Protein AF-A0A9D8D2F9-F1 (afdb_monomer)

Secondary structure (DSSP, 8-state):
--------------------PPPPPPPPPPPPPPEEEEEE--TT--PPPHHHHHHHHHHHHHHHHSTT-EEEEEE---SSS-HHHHHHHHHHHHHHHHHHHHHTT--GGGEEEEE-TTSS-SS---TT---GGGSEEEEEEEPPPPPPHHHHHHHHHHHHHHHHHTT--SSSHHHHHHHHHHTT-HHHHHHHHHHHHHHTTPPPPP--

Structure (mmCIF, N/CA/C/O backbone):
data_AF-A0A9D8D2F9-F1
#
_entry.id   AF-A0A9D8D2F9-F1
#
loop_
_atom_site.group_PDB
_atom_site.id
_atom_site.type_symbol
_atom_site.label_atom_id
_atom_site.label_alt_id
_atom_site.label_comp_id
_atom_site.label_asym_id
_atom_site.label_entity_id
_atom_site.label_seq_id
_atom_site.pdbx_PDB_ins_code
_atom_site.Cartn_x
_atom_site.Cartn_y
_atom_site.Cartn_z
_atom_site.occupancy
_atom_site.B_iso_or_equiv
_atom_site.auth_seq_id
_atom_site.auth_comp_id
_atom_site.auth_asym_id
_atom_site.auth_atom_id
_atom_site.pdbx_PDB_model_num
ATOM 1 N N . MET A 1 1 ? 90.522 -33.926 -22.976 1.00 41.31 1 MET A N 1
ATOM 2 C CA . MET A 1 1 ? 89.937 -33.164 -24.106 1.00 41.31 1 MET A CA 1
ATOM 3 C C . MET A 1 1 ? 88.421 -33.136 -23.876 1.00 41.31 1 MET A C 1
ATOM 5 O O . MET A 1 1 ? 87.846 -34.206 -23.820 1.00 41.31 1 MET A O 1
ATOM 9 N N . LEU A 1 2 ? 87.825 -32.063 -23.325 1.00 42.81 2 LEU A N 1
ATOM 10 C CA . LEU A 1 2 ? 87.177 -30.935 -24.046 1.00 42.81 2 LEU A CA 1
ATOM 11 C C . LEU A 1 2 ? 86.131 -31.460 -25.070 1.00 42.81 2 LEU A C 1
ATOM 13 O O . LEU A 1 2 ? 86.542 -32.160 -25.980 1.00 42.81 2 LEU A O 1
ATOM 17 N N . LYS A 1 3 ? 84.808 -31.212 -25.032 1.00 39.94 3 LYS A N 1
ATOM 18 C CA . LYS A 1 3 ? 84.009 -30.006 -24.721 1.00 39.94 3 LYS A CA 1
ATOM 19 C C . LYS A 1 3 ? 82.548 -30.363 -24.344 1.00 39.94 3 LYS A C 1
ATOM 21 O O . LYS A 1 3 ? 82.017 -31.371 -24.790 1.00 39.94 3 LYS A O 1
ATOM 26 N N . LYS A 1 4 ? 81.919 -29.461 -23.577 1.00 48.25 4 LYS A N 1
ATOM 27 C CA . LYS A 1 4 ? 80.472 -29.315 -23.291 1.00 48.25 4 LYS A CA 1
ATOM 28 C C . LYS A 1 4 ? 79.647 -28.974 -24.549 1.00 48.25 4 LYS A C 1
ATOM 30 O O . LYS A 1 4 ? 80.205 -28.329 -25.430 1.00 48.25 4 LYS A O 1
ATOM 35 N N . LEU A 1 5 ? 78.334 -29.256 -24.527 1.00 47.72 5 LEU A N 1
ATOM 36 C CA . LEU A 1 5 ? 77.208 -28.487 -25.129 1.00 47.72 5 LEU A CA 1
ATOM 37 C C . LEU A 1 5 ? 75.888 -29.205 -24.747 1.00 47.72 5 LEU A C 1
ATOM 39 O O . LEU A 1 5 ? 75.664 -30.325 -25.181 1.00 47.72 5 LEU A O 1
ATOM 43 N N . LEU A 1 6 ? 75.166 -28.797 -23.695 1.00 45.47 6 LEU A N 1
ATOM 44 C CA . LEU A 1 6 ? 74.024 -27.856 -23.687 1.00 45.47 6 LEU A CA 1
ATOM 45 C C . LEU A 1 6 ? 73.035 -28.010 -24.864 1.00 45.47 6 LEU A C 1
ATOM 47 O O . LEU A 1 6 ? 73.373 -27.688 -25.997 1.00 45.47 6 LEU A O 1
ATOM 51 N N . GLY A 1 7 ? 71.794 -28.407 -24.554 1.00 36.78 7 GLY A N 1
ATOM 52 C CA . GLY A 1 7 ? 70.644 -28.438 -25.465 1.00 36.78 7 GLY A CA 1
ATOM 53 C C . GLY A 1 7 ? 69.335 -28.346 -24.672 1.00 36.78 7 GLY A C 1
ATOM 54 O O . GLY A 1 7 ? 69.080 -29.188 -23.821 1.00 36.78 7 GLY A O 1
ATOM 55 N N . LEU A 1 8 ? 68.586 -27.266 -24.899 1.00 46.41 8 LEU A N 1
ATOM 56 C CA . LEU A 1 8 ? 67.490 -26.713 -24.095 1.00 46.41 8 LEU A CA 1
ATOM 57 C C . LEU A 1 8 ? 66.234 -27.590 -23.911 1.00 46.41 8 LEU A C 1
ATOM 59 O O . LEU A 1 8 ? 65.829 -28.349 -24.785 1.00 46.41 8 LEU A O 1
ATOM 63 N N . ALA A 1 9 ? 65.562 -27.325 -22.787 1.00 47.91 9 ALA A N 1
ATOM 64 C CA . ALA A 1 9 ? 64.188 -27.685 -22.457 1.00 47.91 9 ALA A CA 1
ATOM 65 C C . ALA A 1 9 ? 63.131 -26.889 -23.252 1.00 47.91 9 ALA A C 1
ATOM 67 O O . ALA A 1 9 ? 63.351 -25.727 -23.587 1.00 47.91 9 ALA A O 1
ATOM 68 N N . ALA A 1 10 ? 61.938 -27.471 -23.419 1.00 41.56 10 ALA A N 1
ATOM 69 C CA . ALA A 1 10 ? 60.688 -26.728 -23.602 1.00 41.56 10 ALA A CA 1
ATOM 70 C C . ALA A 1 10 ? 59.496 -27.555 -23.081 1.00 41.56 10 ALA A C 1
ATOM 72 O O . ALA A 1 10 ? 58.835 -28.271 -23.828 1.00 41.56 10 ALA A O 1
ATOM 73 N N . ALA A 1 11 ? 59.234 -27.469 -21.776 1.00 46.62 11 ALA A N 1
ATOM 74 C CA . ALA A 1 11 ? 57.957 -27.875 -21.198 1.00 46.62 11 ALA A CA 1
ATOM 75 C C . ALA A 1 11 ? 56.986 -26.693 -21.335 1.00 46.62 11 ALA A C 1
ATOM 77 O O . ALA A 1 11 ? 57.153 -25.668 -20.673 1.00 46.62 11 ALA A O 1
ATOM 78 N N . ALA A 1 12 ? 56.004 -26.811 -22.227 1.00 50.00 12 ALA A N 1
ATOM 79 C CA . ALA A 1 12 ? 54.940 -25.826 -22.376 1.00 50.00 12 ALA A CA 1
ATOM 80 C C . ALA A 1 12 ? 53.988 -25.923 -21.172 1.00 50.00 12 ALA A C 1
ATOM 82 O O . ALA A 1 12 ? 53.075 -26.745 -21.143 1.00 50.00 12 ALA A O 1
ATOM 83 N N . TYR A 1 13 ? 54.231 -25.099 -20.153 1.00 43.91 13 TYR A N 1
ATOM 84 C CA . TYR A 1 13 ? 53.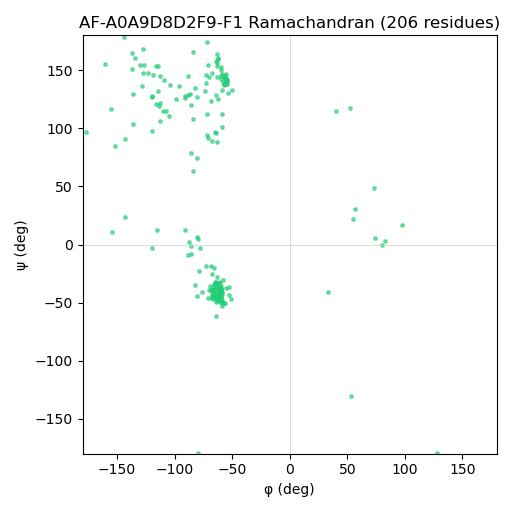294 -24.888 -19.055 1.00 43.91 13 TYR A CA 1
ATOM 85 C C . TYR A 1 13 ? 52.101 -24.070 -19.564 1.00 43.91 13 TYR A C 1
ATOM 87 O O . TYR A 1 13 ? 52.229 -22.890 -19.887 1.00 43.91 13 TYR A O 1
ATOM 95 N N . LEU A 1 14 ? 50.931 -24.707 -19.617 1.00 49.19 14 LEU A N 1
ATOM 96 C CA . LEU A 1 14 ? 49.639 -24.038 -19.730 1.00 49.19 14 LEU A CA 1
ATOM 97 C C . LEU A 1 14 ? 49.409 -23.223 -18.451 1.00 49.19 14 LEU A C 1
ATOM 99 O O . LEU A 1 14 ? 48.983 -23.757 -17.428 1.00 49.19 14 LEU A O 1
ATOM 103 N N . LEU A 1 15 ? 49.712 -21.927 -18.498 1.00 50.00 15 LEU A N 1
ATOM 104 C CA . LEU A 1 15 ? 49.276 -20.983 -17.475 1.00 50.00 15 LEU A CA 1
ATOM 105 C C . LEU A 1 15 ? 47.767 -20.787 -17.631 1.00 50.00 15 LEU A C 1
ATOM 107 O O . LEU A 1 15 ? 47.301 -19.942 -18.393 1.00 50.00 15 LEU A O 1
ATOM 111 N N . GLY A 1 16 ? 47.007 -21.603 -16.902 1.00 48.56 16 GLY A N 1
ATOM 112 C CA . GLY A 1 16 ? 45.630 -21.296 -16.557 1.00 48.56 16 GLY A CA 1
ATOM 113 C C . GLY A 1 16 ? 45.618 -19.983 -15.786 1.00 48.56 16 GLY A C 1
ATOM 114 O O . GLY A 1 16 ? 45.948 -19.943 -14.602 1.00 48.56 16 GLY A O 1
ATOM 115 N N . ALA A 1 17 ? 45.272 -18.897 -16.471 1.00 51.19 17 ALA A N 1
ATOM 116 C CA . ALA A 1 17 ? 44.900 -17.656 -15.824 1.00 51.19 17 ALA A CA 1
ATOM 117 C C . ALA A 1 17 ? 43.568 -17.903 -15.105 1.00 51.19 17 ALA A C 1
ATOM 119 O O . ALA A 1 17 ? 42.493 -17.733 -15.676 1.00 51.19 17 ALA A O 1
ATOM 120 N N . CYS A 1 18 ? 43.643 -18.351 -13.852 1.00 41.44 18 CYS A N 1
ATOM 121 C CA . CYS A 1 18 ? 42.545 -18.220 -12.910 1.00 41.44 18 CYS A CA 1
ATOM 122 C C . CYS A 1 18 ? 42.318 -16.720 -12.711 1.00 41.44 18 CYS A C 1
ATOM 124 O O . CYS A 1 18 ? 42.926 -16.099 -11.841 1.00 41.44 18 CYS A O 1
ATOM 126 N N . ALA A 1 19 ? 41.482 -16.118 -13.553 1.00 58.00 19 ALA A N 1
ATOM 127 C CA . ALA A 1 19 ? 40.852 -14.857 -13.219 1.00 58.00 19 ALA A CA 1
ATOM 128 C C . ALA A 1 19 ? 39.956 -15.151 -12.010 1.00 58.00 19 ALA A C 1
ATOM 130 O O . ALA A 1 19 ? 38.868 -15.702 -12.155 1.00 58.00 19 ALA A O 1
ATOM 131 N N . SER A 1 20 ? 40.464 -14.887 -10.804 1.00 63.09 20 SER A N 1
ATOM 132 C CA . SER A 1 20 ? 39.650 -14.884 -9.596 1.00 63.09 20 SER A CA 1
ATOM 133 C C . SER A 1 20 ? 38.554 -13.851 -9.811 1.00 63.09 20 SER A C 1
ATOM 135 O O . SER A 1 20 ? 38.854 -12.662 -9.944 1.00 63.09 20 SER A O 1
ATOM 137 N N . GLU A 1 21 ? 37.312 -14.312 -9.921 1.00 57.94 21 GLU A N 1
ATOM 138 C CA . GLU A 1 21 ? 36.162 -13.433 -10.069 1.00 57.94 21 GLU A CA 1
ATOM 139 C C . GLU A 1 21 ? 36.182 -12.410 -8.918 1.00 57.94 21 GLU A C 1
ATOM 141 O O . GLU A 1 21 ? 36.424 -12.796 -7.766 1.00 57.94 21 GLU A O 1
ATOM 146 N N . PRO A 1 22 ? 36.038 -11.103 -9.204 1.00 68.31 22 PRO A N 1
ATOM 147 C CA . PRO A 1 22 ? 36.011 -10.096 -8.156 1.00 68.31 22 PRO A CA 1
ATOM 148 C C . PRO A 1 22 ? 34.909 -10.447 -7.146 1.00 68.31 22 PRO A C 1
ATOM 150 O O . PRO A 1 22 ? 33.850 -10.935 -7.547 1.00 68.31 22 PRO A O 1
ATOM 153 N N . PRO A 1 23 ? 35.144 -10.227 -5.839 1.00 70.81 23 PRO A N 1
ATOM 154 C CA . PRO A 1 23 ? 34.167 -10.567 -4.817 1.00 70.81 23 PRO A CA 1
ATOM 155 C C . PRO A 1 23 ? 32.827 -9.891 -5.136 1.00 70.81 23 PRO A C 1
ATOM 157 O O . PRO A 1 23 ? 32.826 -8.746 -5.608 1.00 70.81 23 PRO A O 1
ATOM 160 N N . PRO A 1 24 ? 31.693 -10.575 -4.894 1.00 73.00 24 PRO A N 1
ATOM 161 C CA . PRO A 1 24 ? 30.386 -10.000 -5.163 1.00 73.00 24 PRO A CA 1
ATOM 162 C C . PRO A 1 24 ? 30.265 -8.656 -4.432 1.00 73.00 24 PRO A C 1
ATOM 164 O O . PRO A 1 24 ? 30.753 -8.529 -3.301 1.00 73.00 24 PRO A O 1
ATOM 167 N N . PRO A 1 25 ? 29.649 -7.637 -5.057 1.00 71.88 25 PRO A N 1
ATOM 168 C CA . PRO A 1 25 ? 29.461 -6.350 -4.408 1.00 71.88 25 PRO A CA 1
ATOM 169 C C . PRO A 1 25 ? 28.714 -6.545 -3.079 1.00 71.88 25 PRO A C 1
ATOM 171 O O . PRO A 1 25 ? 27.871 -7.444 -2.976 1.00 71.88 25 PRO A O 1
ATOM 174 N N . PRO A 1 26 ? 29.006 -5.724 -2.053 1.00 72.94 26 PRO A N 1
ATOM 175 C CA . PRO A 1 26 ? 28.301 -5.810 -0.783 1.00 72.94 26 PRO A CA 1
ATOM 176 C C . PRO A 1 26 ? 26.786 -5.687 -1.017 1.00 72.94 26 PRO A C 1
ATOM 178 O O . PRO A 1 26 ? 26.369 -4.929 -1.902 1.00 72.94 26 PRO A O 1
ATOM 181 N N . PRO A 1 27 ? 25.955 -6.423 -0.253 1.00 72.94 27 PRO A N 1
ATOM 182 C CA . PRO A 1 27 ? 24.510 -6.337 -0.394 1.00 72.94 27 PRO A CA 1
ATOM 183 C C . PRO A 1 27 ? 24.063 -4.875 -0.231 1.00 72.94 27 PRO A C 1
ATOM 185 O O . PRO A 1 27 ? 24.644 -4.148 0.583 1.00 72.94 27 PRO A O 1
ATOM 188 N N . PRO A 1 28 ? 23.056 -4.418 -0.998 1.00 65.44 28 PRO A N 1
ATOM 189 C CA . PRO A 1 28 ? 22.553 -3.060 -0.862 1.00 65.44 28 PRO A CA 1
ATOM 190 C C . PRO A 1 28 ? 22.115 -2.809 0.590 1.00 65.44 28 PRO A C 1
ATOM 192 O O . PRO A 1 28 ? 21.615 -3.731 1.244 1.00 65.44 28 PRO A O 1
ATOM 195 N N . PRO A 1 29 ? 22.301 -1.583 1.114 1.00 68.00 29 PRO A N 1
ATOM 196 C CA . PRO A 1 29 ? 21.903 -1.262 2.476 1.00 68.00 29 PRO A CA 1
ATOM 197 C C . PRO A 1 29 ? 20.410 -1.564 2.679 1.00 68.00 29 PRO A C 1
ATOM 199 O O . PRO A 1 29 ? 19.614 -1.364 1.752 1.00 68.00 29 PRO A O 1
ATOM 202 N N . PRO A 1 30 ? 20.012 -2.044 3.873 1.00 69.19 30 PRO A N 1
ATOM 203 C CA . PRO A 1 30 ? 18.615 -2.325 4.160 1.00 69.19 30 PRO A CA 1
ATOM 204 C C . PRO A 1 30 ? 17.772 -1.057 3.954 1.00 69.19 30 PRO A C 1
ATOM 206 O O . PRO A 1 30 ? 18.244 0.050 4.239 1.00 69.19 30 PRO A O 1
ATOM 209 N N . PRO A 1 31 ? 16.531 -1.187 3.455 1.00 67.62 31 PRO A N 1
ATOM 210 C CA . PRO A 1 31 ? 15.663 -0.036 3.261 1.00 67.62 31 PRO A CA 1
ATOM 211 C C . PRO A 1 31 ? 15.433 0.695 4.596 1.00 67.62 31 PRO A C 1
ATOM 213 O O . PRO A 1 31 ? 15.371 0.051 5.647 1.00 67.62 31 PRO A O 1
ATOM 216 N N . PRO A 1 32 ? 15.288 2.034 4.575 1.00 71.94 32 PRO A N 1
ATOM 217 C CA . PRO A 1 32 ? 15.021 2.803 5.784 1.00 71.94 32 PRO A CA 1
ATOM 218 C C . PRO A 1 32 ? 13.706 2.349 6.439 1.00 71.94 32 PRO A C 1
ATOM 220 O O . PRO A 1 32 ? 12.795 1.891 5.736 1.00 71.94 32 PRO A O 1
ATOM 223 N N . PRO A 1 33 ? 13.568 2.499 7.770 1.00 78.88 33 PRO A N 1
ATOM 224 C CA . PRO A 1 33 ? 12.356 2.099 8.471 1.00 78.88 33 PRO A CA 1
ATOM 225 C C . PRO A 1 33 ? 11.123 2.852 7.936 1.00 78.88 33 PRO A C 1
ATOM 227 O O . PRO A 1 33 ? 11.243 4.000 7.480 1.00 78.88 33 PRO A O 1
ATOM 230 N N . PRO A 1 34 ? 9.925 2.237 7.994 1.00 83.06 34 PRO A N 1
ATOM 231 C CA . PRO A 1 34 ? 8.694 2.908 7.606 1.00 83.06 34 PRO A CA 1
ATOM 232 C C . PRO A 1 34 ? 8.452 4.159 8.451 1.00 83.06 34 PRO A C 1
ATOM 234 O O . PRO A 1 34 ? 8.696 4.177 9.656 1.00 83.06 34 PRO A O 1
ATOM 237 N N . GLN A 1 35 ? 7.927 5.202 7.818 1.00 91.75 35 GLN A N 1
ATOM 238 C CA . GLN A 1 35 ? 7.399 6.359 8.530 1.00 91.75 35 GLN A CA 1
ATOM 239 C C . GLN A 1 35 ? 5.916 6.130 8.807 1.00 91.75 35 GLN A C 1
ATOM 241 O O . GLN A 1 35 ? 5.162 5.870 7.868 1.00 91.75 35 GLN A O 1
ATOM 246 N N . SER A 1 36 ? 5.509 6.243 10.071 1.00 95.06 36 SER A N 1
ATOM 247 C CA . SER A 1 36 ? 4.158 5.882 10.505 1.00 95.06 36 SER A CA 1
ATOM 248 C C . SER A 1 36 ? 3.328 7.084 10.949 1.00 95.06 36 SER A C 1
ATOM 250 O O . SER A 1 36 ? 3.836 8.019 11.567 1.00 95.06 36 SER A O 1
ATOM 252 N N . PHE A 1 37 ? 2.028 7.028 10.670 1.00 97.69 37 PHE A N 1
ATOM 253 C CA . PHE A 1 37 ? 1.018 7.978 11.132 1.00 97.69 37 PHE A CA 1
ATOM 254 C C . PHE A 1 37 ? -0.161 7.217 11.736 1.00 97.69 37 PHE A C 1
ATOM 256 O O . PHE A 1 37 ? -0.413 6.073 11.364 1.00 97.69 37 PHE A O 1
ATOM 263 N N . MET A 1 38 ? -0.905 7.852 12.638 1.00 98.00 38 MET A N 1
ATOM 264 C CA . MET A 1 38 ? -2.115 7.273 13.219 1.00 98.00 38 MET A CA 1
ATOM 265 C C . MET A 1 38 ? -3.282 8.240 13.088 1.00 98.00 38 MET A C 1
ATOM 267 O O . MET A 1 38 ? -3.136 9.433 13.356 1.00 98.00 38 MET A O 1
ATOM 271 N N . VAL A 1 39 ? -4.436 7.707 12.703 1.00 98.19 39 VAL A N 1
ATOM 272 C CA . VAL A 1 39 ? -5.725 8.403 12.768 1.00 98.19 39 VAL A CA 1
ATOM 273 C C . VAL A 1 39 ? -6.664 7.630 13.683 1.00 98.19 39 VAL A C 1
ATOM 275 O O . VAL A 1 39 ? -6.605 6.401 13.727 1.00 98.19 39 VAL A O 1
ATOM 278 N N . PHE A 1 40 ? -7.516 8.346 14.409 1.00 98.12 40 PHE A N 1
ATOM 279 C CA . PHE A 1 40 ? -8.407 7.778 15.420 1.00 98.12 40 PHE A CA 1
ATOM 280 C C . PHE A 1 40 ? -9.867 7.977 15.030 1.00 98.12 40 PHE A C 1
ATOM 282 O O . PHE A 1 40 ? -10.208 8.914 14.308 1.00 98.12 40 PHE A O 1
ATOM 289 N N . PHE A 1 41 ? -10.721 7.087 15.523 1.00 98.50 41 PHE A N 1
ATOM 290 C CA . PHE A 1 41 ? -12.134 7.045 15.185 1.00 98.50 41 PHE A CA 1
ATOM 291 C C . PHE A 1 41 ? -13.010 7.037 16.432 1.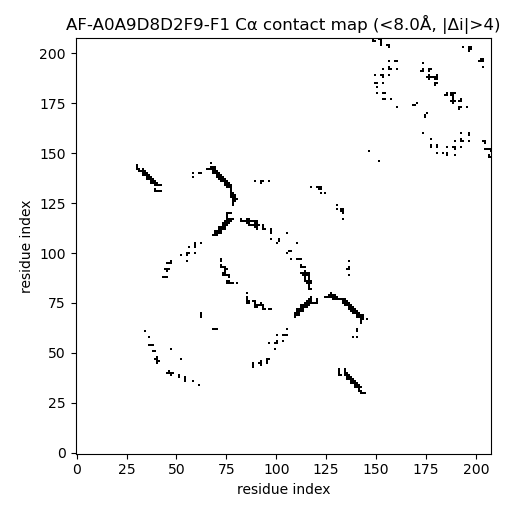00 98.50 41 PHE A C 1
ATOM 293 O O . PHE A 1 41 ? -12.697 6.421 17.460 1.00 98.50 41 PHE A O 1
ATOM 300 N N . ASP A 1 42 ? -14.178 7.647 16.287 1.00 97.88 42 ASP A N 1
ATOM 301 C CA . ASP A 1 42 ? -15.243 7.522 17.267 1.00 97.88 42 ASP A CA 1
ATOM 302 C C . ASP A 1 42 ? -15.738 6.077 17.371 1.00 97.88 42 ASP A C 1
ATOM 304 O O . ASP A 1 42 ? -15.464 5.207 16.527 1.00 97.88 42 ASP A O 1
ATOM 308 N N . TRP A 1 43 ? -16.460 5.816 18.458 1.00 96.19 43 TRP A N 1
ATOM 309 C CA . TRP A 1 43 ? -17.099 4.527 18.661 1.00 96.19 43 TRP A CA 1
ATOM 310 C C . TRP A 1 43 ? -18.036 4.216 17.491 1.00 96.19 43 TRP A C 1
ATOM 312 O O . TRP A 1 43 ? -18.716 5.098 16.972 1.00 96.19 43 TRP A O 1
ATOM 322 N N . ASP A 1 44 ? -17.991 2.963 17.045 1.00 96.12 44 ASP A N 1
ATOM 323 C CA . ASP A 1 44 ? -18.807 2.440 15.949 1.00 96.12 44 ASP A CA 1
ATOM 324 C C . ASP A 1 44 ? -18.729 3.198 14.604 1.00 96.12 44 ASP A C 1
ATOM 326 O O . ASP A 1 44 ? -19.607 3.115 13.749 1.00 96.12 44 ASP A O 1
ATOM 330 N N . SER A 1 45 ? -17.648 3.952 14.386 1.00 97.75 45 SER A N 1
ATOM 331 C CA . SER A 1 45 ? -17.527 4.851 13.237 1.00 97.75 45 SER A CA 1
ATOM 332 C C . SER A 1 45 ? -16.302 4.560 12.372 1.00 97.75 45 SER A C 1
ATOM 334 O O . SER A 1 45 ? -15.242 4.160 12.862 1.00 97.75 45 SER A O 1
ATOM 336 N N . ALA A 1 46 ? -16.451 4.811 11.069 1.00 98.12 46 ALA A N 1
ATOM 337 C CA . ALA A 1 46 ? -15.363 4.922 10.092 1.00 98.12 46 ALA A CA 1
ATOM 338 C C . ALA A 1 46 ? -15.259 6.340 9.494 1.00 98.12 46 ALA A C 1
ATOM 340 O O . ALA A 1 46 ? -14.571 6.551 8.495 1.00 98.12 46 ALA A O 1
ATOM 341 N N . LYS A 1 47 ? -15.949 7.320 10.090 1.00 98.44 47 LYS A N 1
ATOM 342 C CA . LYS A 1 47 ? -15.891 8.722 9.673 1.00 98.44 47 LYS A CA 1
ATOM 343 C C . LYS A 1 47 ? -14.557 9.334 10.098 1.00 98.44 47 LYS A C 1
ATOM 345 O O . LYS A 1 47 ? -14.155 9.207 11.250 1.00 98.44 47 LYS A O 1
ATOM 350 N N . LEU A 1 48 ? -13.903 10.023 9.169 1.00 98.38 48 LEU A N 1
ATOM 351 C CA . LEU A 1 48 ? -12.697 10.797 9.447 1.00 98.38 48 LEU A CA 1
ATOM 352 C C . LEU A 1 48 ? -13.079 12.169 10.013 1.00 98.38 48 LEU A C 1
ATOM 354 O O . LEU A 1 48 ? -13.972 12.833 9.486 1.00 98.38 48 LEU A O 1
ATOM 358 N N . SER A 1 49 ? -12.396 12.578 11.079 1.00 98.00 49 SER A N 1
ATOM 359 C CA . SER A 1 49 ? -12.474 13.932 11.635 1.00 98.00 49 SER A CA 1
ATOM 360 C C . SER A 1 49 ? -11.540 14.897 10.900 1.00 98.00 49 SER A C 1
ATOM 362 O O . SER A 1 49 ? -10.604 14.462 10.228 1.00 98.00 49 SER A O 1
ATOM 364 N N . ASP A 1 50 ? -11.715 16.203 11.098 1.00 97.69 50 ASP A N 1
ATOM 365 C CA . ASP A 1 50 ? -10.808 17.220 10.539 1.00 97.69 50 ASP A CA 1
ATOM 366 C C . ASP A 1 50 ? -9.368 17.036 11.044 1.00 97.69 50 ASP A C 1
ATOM 368 O O . ASP A 1 50 ? -8.406 17.126 10.283 1.00 97.69 50 ASP A O 1
ATOM 372 N N . ALA A 1 51 ? -9.208 16.659 12.317 1.00 96.62 51 ALA A N 1
ATOM 373 C CA . ALA A 1 51 ? -7.907 16.298 12.876 1.00 96.62 51 ALA A CA 1
ATOM 374 C C . ALA A 1 51 ? -7.281 15.095 12.147 1.00 96.62 51 ALA A C 1
ATOM 376 O O . ALA A 1 51 ? -6.079 15.089 11.880 1.00 96.62 51 ALA A O 1
ATOM 377 N N . SER A 1 52 ? -8.094 14.098 11.779 1.00 97.69 52 SER A N 1
ATOM 378 C CA . SER A 1 52 ? -7.630 12.966 10.972 1.00 97.69 52 SER A CA 1
ATOM 379 C C . SER A 1 52 ? -7.216 13.424 9.577 1.00 97.69 52 SER A C 1
ATOM 381 O O . SER A 1 52 ? -6.162 13.012 9.101 1.00 97.69 52 SER A O 1
ATOM 383 N N . MET A 1 53 ? -7.981 14.318 8.945 1.00 98.25 53 MET A N 1
ATOM 384 C CA . MET A 1 53 ? -7.642 14.872 7.630 1.00 98.25 53 MET A CA 1
ATOM 385 C C . MET A 1 53 ? -6.292 15.601 7.639 1.00 98.25 53 MET A C 1
ATOM 387 O O . MET A 1 53 ? -5.463 15.327 6.772 1.00 98.25 53 MET A O 1
ATOM 391 N N . ASN A 1 54 ? -6.000 16.400 8.670 1.00 98.00 54 ASN A N 1
ATOM 392 C CA . ASN A 1 54 ? -4.689 17.045 8.832 1.00 98.00 54 ASN A CA 1
ATOM 393 C C . ASN A 1 54 ? -3.543 16.021 8.928 1.00 98.00 54 ASN A C 1
ATOM 395 O O . ASN A 1 54 ? -2.458 16.220 8.380 1.00 98.00 54 ASN A O 1
ATOM 399 N N . VAL A 1 55 ? -3.757 14.887 9.605 1.00 98.31 55 VAL A N 1
ATOM 400 C CA . VAL A 1 55 ? -2.757 13.808 9.652 1.00 98.31 55 VAL A CA 1
ATOM 401 C C . VAL A 1 55 ? -2.561 13.171 8.275 1.00 98.31 55 VAL A C 1
ATOM 403 O O . VAL A 1 55 ? -1.419 12.892 7.901 1.00 98.31 55 VAL A O 1
ATOM 406 N N . LEU A 1 56 ? -3.639 12.967 7.514 1.00 98.44 56 LEU A N 1
ATOM 407 C CA . LEU A 1 56 ? -3.582 12.394 6.167 1.00 98.44 56 LEU A CA 1
ATOM 408 C C . LEU A 1 56 ? -2.855 13.301 5.171 1.00 98.44 56 LEU A C 1
ATOM 410 O O . LEU A 1 56 ? -2.138 12.794 4.310 1.00 98.44 56 LEU A O 1
ATOM 414 N N . GLU A 1 57 ? -2.967 14.620 5.309 1.00 98.25 57 GLU A N 1
ATOM 415 C CA . GLU A 1 57 ? -2.191 15.573 4.510 1.00 98.25 57 GLU A CA 1
ATOM 416 C C . GLU A 1 57 ? -0.686 15.405 4.7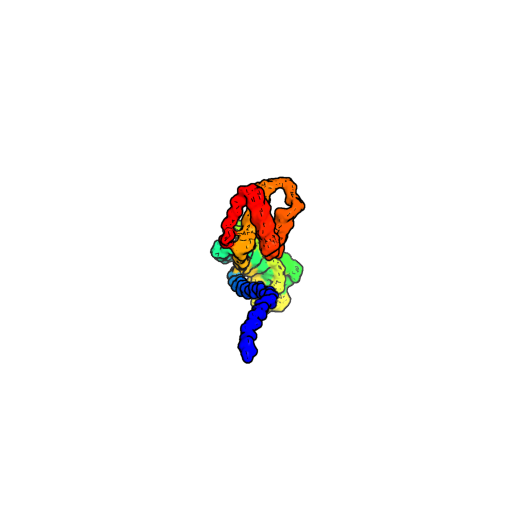32 1.00 98.25 57 GLU A C 1
ATOM 418 O O . GLU A 1 57 ? 0.064 15.248 3.764 1.00 98.25 57 GLU A O 1
ATOM 423 N N . ARG A 1 58 ? -0.251 15.308 5.996 1.00 97.69 58 ARG A N 1
ATOM 424 C CA . ARG A 1 58 ? 1.159 15.035 6.329 1.00 97.69 58 ARG A CA 1
ATOM 425 C C . ARG A 1 58 ? 1.617 13.669 5.824 1.00 97.69 58 ARG A C 1
ATOM 427 O O . ARG A 1 58 ? 2.752 13.534 5.373 1.00 97.69 58 ARG A O 1
ATOM 434 N N . ALA A 1 59 ? 0.750 12.655 5.887 1.00 97.44 59 ALA A N 1
ATOM 435 C CA . ALA A 1 59 ? 1.046 11.336 5.334 1.00 97.44 59 ALA A CA 1
ATOM 436 C C . ALA A 1 59 ? 1.230 11.406 3.808 1.00 97.44 59 ALA A C 1
ATOM 438 O O . ALA A 1 59 ? 2.189 10.855 3.269 1.00 97.44 59 ALA A O 1
ATOM 439 N N . ARG A 1 60 ? 0.376 12.156 3.105 1.00 96.81 60 ARG A N 1
ATOM 440 C CA . ARG A 1 60 ? 0.516 12.434 1.669 1.00 96.81 60 ARG A CA 1
ATOM 441 C C . ARG A 1 60 ? 1.810 13.186 1.353 1.00 96.81 60 ARG A C 1
ATOM 443 O O . ARG A 1 60 ? 2.461 12.857 0.363 1.00 96.81 60 ARG A O 1
ATOM 450 N N . ASP A 1 61 ? 2.219 14.144 2.180 1.00 95.69 61 ASP A N 1
ATOM 451 C CA . ASP A 1 61 ? 3.480 14.872 1.980 1.00 95.69 61 ASP A CA 1
ATOM 452 C C . ASP A 1 61 ? 4.696 13.962 2.182 1.00 95.69 61 ASP A C 1
ATOM 454 O O . ASP A 1 61 ? 5.607 13.943 1.353 1.00 95.69 61 ASP A O 1
ATOM 458 N N . ALA A 1 62 ? 4.672 13.114 3.212 1.00 93.56 62 ALA A N 1
ATOM 459 C CA . ALA A 1 62 ? 5.709 12.111 3.442 1.00 93.56 62 ALA A CA 1
ATOM 460 C C . ALA A 1 62 ? 5.787 11.062 2.321 1.00 93.56 62 ALA A C 1
ATOM 462 O O . ALA A 1 62 ? 6.884 10.643 1.949 1.00 93.56 62 ALA A O 1
ATOM 463 N N . PHE A 1 63 ? 4.646 10.664 1.749 1.00 94.19 63 PHE A N 1
ATOM 464 C CA . PHE A 1 63 ? 4.601 9.811 0.562 1.00 94.19 63 PHE A CA 1
ATOM 465 C C . PHE A 1 63 ? 5.281 10.485 -0.637 1.00 94.19 63 PHE A C 1
ATOM 467 O O . PHE A 1 63 ? 6.127 9.877 -1.288 1.00 94.19 63 PHE A O 1
ATOM 474 N N . ARG A 1 64 ? 4.958 11.756 -0.908 1.00 91.31 64 ARG A N 1
ATOM 475 C CA . ARG A 1 64 ? 5.533 12.513 -2.03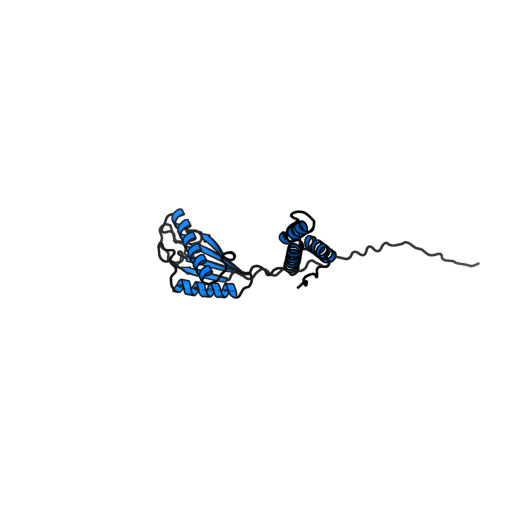4 1.00 91.31 64 ARG A CA 1
ATOM 476 C C . ARG A 1 64 ? 7.032 12.754 -1.888 1.00 91.31 64 ARG A C 1
ATOM 478 O O . ARG A 1 64 ? 7.741 12.743 -2.890 1.00 91.31 64 ARG A O 1
ATOM 485 N N . ALA A 1 65 ? 7.516 12.937 -0.662 1.00 89.25 65 ALA A N 1
ATOM 486 C CA . ALA A 1 65 ? 8.937 13.140 -0.387 1.00 89.25 65 ALA A CA 1
ATOM 487 C C . ALA A 1 65 ? 9.804 11.907 -0.712 1.00 89.25 65 ALA A C 1
ATOM 489 O O . ALA A 1 65 ? 11.014 12.039 -0.887 1.00 89.25 65 ALA A O 1
ATOM 490 N N . LYS A 1 66 ? 9.210 10.710 -0.800 1.00 83.31 66 LYS A N 1
ATOM 491 C CA . LYS A 1 66 ? 9.925 9.446 -1.007 1.00 83.31 66 LYS A CA 1
ATOM 492 C C . LYS A 1 66 ? 9.465 8.775 -2.304 1.00 83.31 66 LYS A C 1
ATOM 494 O O . LYS A 1 66 ? 8.456 8.067 -2.324 1.00 83.31 66 LYS A O 1
ATOM 499 N N . GLN A 1 67 ? 10.220 8.968 -3.387 1.00 75.12 67 GLN A N 1
ATOM 500 C CA . GLN A 1 67 ? 9.915 8.365 -4.691 1.00 75.12 67 GLN A CA 1
ATOM 501 C C . GLN A 1 67 ? 9.772 6.836 -4.595 1.00 75.12 67 GLN A C 1
ATOM 503 O O . GLN A 1 67 ? 10.542 6.174 -3.904 1.00 75.12 67 GLN A O 1
ATOM 508 N N . GLY A 1 68 ? 8.769 6.280 -5.281 1.00 79.06 68 GLY A N 1
ATOM 509 C CA . GLY A 1 68 ? 8.512 4.835 -5.303 1.00 79.06 68 GLY A CA 1
ATOM 510 C C . GLY A 1 68 ? 7.907 4.254 -4.019 1.00 79.06 68 GLY A C 1
ATOM 511 O O . GLY A 1 68 ? 7.745 3.044 -3.925 1.00 79.06 68 GLY A O 1
ATOM 512 N N . SER A 1 69 ? 7.546 5.066 -3.023 1.00 89.75 69 SER A N 1
ATOM 513 C CA . SER A 1 69 ? 6.996 4.536 -1.768 1.00 89.75 69 SER A CA 1
ATOM 514 C C . SER A 1 69 ? 5.674 3.790 -1.937 1.00 89.75 69 SER A C 1
ATOM 516 O O . SER A 1 69 ? 4.896 4.050 -2.854 1.00 89.75 69 SER A O 1
ATOM 518 N N . ARG A 1 70 ? 5.392 2.891 -0.991 1.00 94.44 70 ARG A N 1
ATOM 519 C CA . ARG A 1 70 ? 4.074 2.283 -0.786 1.00 94.44 70 ARG A CA 1
ATOM 520 C C . ARG A 1 70 ? 3.505 2.702 0.561 1.00 94.44 70 ARG A C 1
ATOM 522 O O . ARG A 1 70 ? 4.245 2.996 1.500 1.00 94.44 70 ARG A O 1
ATOM 529 N N . VAL A 1 71 ? 2.184 2.699 0.638 1.00 96.88 71 VAL A N 1
ATOM 530 C CA . VAL A 1 71 ? 1.408 2.982 1.840 1.00 96.88 71 VAL A CA 1
ATOM 531 C C . VAL A 1 71 ? 0.669 1.715 2.254 1.00 96.88 71 VAL A C 1
ATOM 533 O O . VAL A 1 71 ? 0.004 1.085 1.434 1.00 96.88 71 VAL A O 1
ATOM 536 N N . THR A 1 72 ? 0.743 1.363 3.532 1.00 98.25 72 THR A N 1
ATOM 537 C CA . THR A 1 72 ? -0.117 0.342 4.140 1.00 98.25 72 THR A CA 1
ATOM 538 C C . THR A 1 72 ? -0.986 1.003 5.197 1.00 98.25 72 THR A C 1
ATOM 540 O O . THR A 1 72 ? -0.457 1.589 6.137 1.00 98.25 72 THR A O 1
ATOM 543 N N . ALA A 1 73 ? -2.306 0.916 5.043 1.00 98.56 73 ALA A N 1
ATOM 544 C CA . ALA A 1 73 ? -3.282 1.386 6.020 1.00 98.56 73 ALA A CA 1
ATOM 545 C C . ALA A 1 73 ? -3.881 0.182 6.761 1.00 98.56 73 ALA A C 1
ATOM 547 O O . ALA A 1 73 ? -4.633 -0.598 6.173 1.00 98.56 73 ALA A O 1
ATOM 548 N N . THR A 1 74 ? -3.547 0.034 8.042 1.00 98.81 74 THR A N 1
ATOM 549 C CA . THR A 1 74 ? -4.003 -1.074 8.894 1.00 98.81 74 THR A CA 1
ATOM 550 C C . THR A 1 74 ? -5.031 -0.567 9.892 1.00 98.81 74 THR A C 1
ATOM 552 O O . THR A 1 74 ? -4.707 0.258 10.742 1.00 98.81 74 THR A O 1
ATOM 555 N N . GLY A 1 75 ? -6.274 -1.027 9.782 1.00 98.69 75 GLY A N 1
ATOM 556 C CA . GLY A 1 75 ? -7.348 -0.667 10.700 1.00 98.69 75 GLY A CA 1
ATOM 557 C C . GLY A 1 75 ? -7.431 -1.594 11.905 1.00 98.69 75 GLY A C 1
ATOM 558 O O . GLY A 1 75 ? -7.241 -2.804 11.780 1.00 98.69 75 GLY A O 1
ATOM 559 N N . HIS A 1 76 ? -7.799 -1.011 13.045 1.00 98.75 76 HIS A N 1
ATOM 560 C CA . HIS A 1 76 ? -8.005 -1.682 14.325 1.00 98.75 76 HIS A CA 1
ATOM 561 C C . HIS A 1 76 ? -9.307 -1.213 15.002 1.00 98.75 76 HIS A C 1
ATOM 563 O O . HIS A 1 76 ? -9.867 -0.148 14.688 1.00 98.75 76 HIS A O 1
ATOM 569 N N . THR A 1 77 ? -9.797 -2.012 15.943 1.00 98.50 77 THR A N 1
ATOM 570 C CA . THR A 1 77 ? -10.933 -1.712 16.824 1.00 98.50 77 THR A CA 1
ATOM 571 C C . THR A 1 77 ? -10.555 -1.914 18.289 1.00 98.50 77 THR A C 1
ATOM 573 O O . THR A 1 77 ? -9.501 -2.463 18.597 1.00 98.50 77 THR A O 1
ATOM 576 N N . ASP A 1 78 ? -11.423 -1.448 19.190 1.00 97.88 78 ASP A N 1
ATOM 577 C CA . ASP A 1 78 ? -11.419 -1.911 20.579 1.00 97.88 78 ASP A CA 1
ATOM 578 C C . ASP A 1 78 ? -12.137 -3.270 20.692 1.00 97.88 78 ASP A C 1
ATOM 580 O O . ASP A 1 78 ? -12.592 -3.814 19.683 1.00 97.88 78 ASP A O 1
ATOM 584 N N . THR A 1 79 ? -12.217 -3.818 21.904 1.00 97.81 79 THR A N 1
ATOM 585 C CA . THR A 1 79 ? -12.754 -5.160 22.183 1.00 97.81 79 THR A CA 1
ATOM 586 C C . THR A 1 79 ? -14.257 -5.147 22.493 1.00 97.81 79 THR A C 1
ATOM 588 O O . THR A 1 79 ? -14.807 -6.128 22.983 1.00 97.81 79 THR A O 1
ATOM 591 N N . SER A 1 80 ? -14.963 -4.033 22.245 1.00 95.88 80 SER A N 1
ATOM 592 C CA . SER A 1 80 ? -16.353 -3.835 22.697 1.00 95.88 80 SER A CA 1
ATOM 593 C C . SER A 1 80 ? -17.445 -4.501 21.840 1.00 95.88 80 SER A C 1
ATOM 595 O O . SER A 1 80 ? -18.633 -4.283 22.087 1.00 95.88 80 SER A O 1
ATOM 597 N N . GLY A 1 81 ? -17.072 -5.311 20.847 1.00 94.38 81 GLY A N 1
ATOM 598 C CA . GLY A 1 81 ? -17.981 -5.954 19.895 1.00 94.38 81 GLY A CA 1
ATOM 599 C C . GLY A 1 81 ? -17.520 -7.359 19.513 1.00 94.38 81 GLY A C 1
ATOM 600 O O . GLY A 1 81 ? -16.495 -7.832 19.979 1.00 94.38 81 GLY A O 1
ATOM 601 N N . THR A 1 82 ? -18.290 -8.046 18.665 1.00 97.75 82 THR A N 1
ATOM 602 C C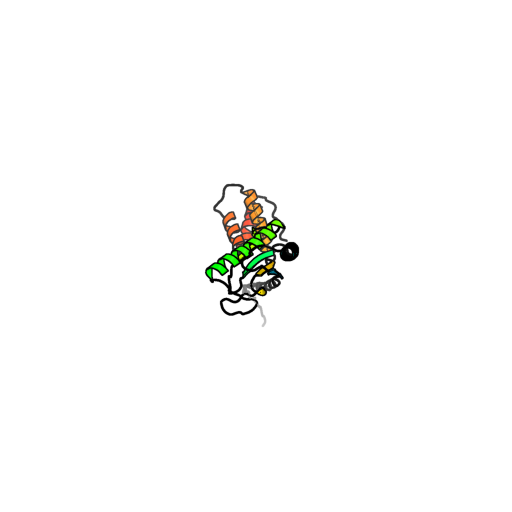A . THR A 1 82 ? -17.883 -9.380 18.182 1.00 97.75 82 THR A CA 1
ATOM 603 C C . THR A 1 82 ? -16.651 -9.286 17.283 1.00 97.75 82 THR A C 1
ATOM 605 O O . THR A 1 82 ? -16.537 -8.339 16.502 1.00 97.75 82 THR A O 1
ATOM 608 N N . GLU A 1 83 ? -15.789 -10.303 17.302 1.00 97.12 83 GLU A N 1
ATOM 609 C CA . GLU A 1 83 ? -14.594 -10.372 16.450 1.00 97.12 83 GLU A CA 1
ATOM 610 C C . GLU A 1 83 ? -14.922 -10.131 14.963 1.00 97.12 83 GLU A C 1
ATOM 612 O O . GLU A 1 83 ? -14.291 -9.305 14.301 1.00 97.12 83 GLU A O 1
ATOM 617 N N . ALA A 1 84 ? -15.966 -10.785 14.439 1.00 98.06 84 ALA A N 1
ATOM 618 C CA . ALA A 1 84 ? -16.392 -10.636 13.045 1.00 98.06 84 ALA A CA 1
ATOM 619 C C . ALA A 1 84 ? -16.829 -9.198 12.716 1.00 98.06 84 ALA A C 1
ATOM 621 O O . ALA A 1 84 ? -16.481 -8.652 11.662 1.00 98.06 84 ALA A O 1
ATOM 622 N N . TYR A 1 85 ? -17.563 -8.561 13.633 1.00 97.88 85 TYR A N 1
ATOM 623 C CA . TYR A 1 85 ? -17.948 -7.160 13.497 1.00 97.88 85 TYR A CA 1
ATOM 624 C C . TYR A 1 85 ? -16.723 -6.244 13.491 1.00 97.88 85 TYR A C 1
ATOM 626 O O . TYR A 1 85 ? -16.575 -5.389 12.612 1.00 97.88 85 TYR A O 1
ATOM 634 N N . ASN A 1 86 ? -15.822 -6.467 14.445 1.00 98.50 86 ASN A N 1
ATOM 635 C CA . ASN A 1 86 ? -14.594 -5.714 14.617 1.00 98.50 86 ASN A CA 1
ATOM 636 C C . ASN A 1 86 ? -13.690 -5.828 13.386 1.00 98.50 86 ASN A C 1
ATOM 638 O O . ASN A 1 86 ? -13.208 -4.814 12.871 1.00 98.50 86 ASN A O 1
ATOM 642 N N . MET A 1 87 ? -13.545 -7.028 12.825 1.00 98.56 87 MET A N 1
ATOM 643 C CA . MET A 1 87 ? -12.816 -7.255 11.580 1.00 98.56 87 MET A CA 1
ATOM 644 C C . MET A 1 87 ? -13.395 -6.419 10.432 1.00 98.56 87 MET A C 1
ATOM 646 O O . MET A 1 87 ? -12.667 -5.651 9.793 1.00 98.56 87 MET A O 1
ATOM 650 N N . ALA A 1 88 ? -14.712 -6.475 10.218 1.00 98.56 88 ALA A N 1
ATOM 651 C CA . ALA A 1 88 ? -15.372 -5.703 9.170 1.00 98.56 88 ALA A CA 1
ATOM 652 C C . ALA A 1 88 ? -15.234 -4.182 9.379 1.00 98.56 88 ALA A C 1
ATOM 654 O O . ALA A 1 88 ? -14.933 -3.454 8.430 1.00 98.56 88 ALA A O 1
ATOM 655 N N . LEU A 1 89 ? -15.420 -3.685 10.608 1.00 98.69 89 LEU A N 1
ATOM 656 C CA . LEU A 1 89 ? -15.280 -2.261 10.933 1.00 98.69 89 LEU A CA 1
ATOM 657 C C . LEU A 1 89 ? -13.843 -1.770 10.721 1.00 98.69 89 LEU A C 1
ATOM 659 O O . LEU A 1 89 ? -13.634 -0.697 10.150 1.00 98.69 89 LEU A O 1
ATOM 663 N N . SER A 1 90 ? -12.853 -2.564 11.121 1.00 98.75 90 SER A N 1
ATO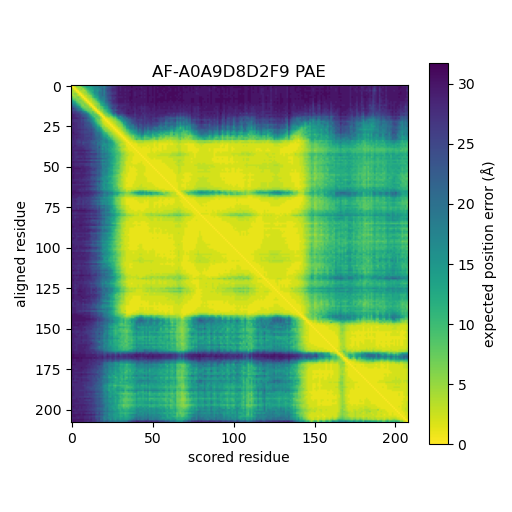M 664 C CA . SER A 1 90 ? -11.442 -2.238 10.927 1.00 98.75 90 SER A CA 1
ATOM 665 C C . SER A 1 90 ? -11.083 -2.074 9.444 1.00 98.75 90 SER A C 1
ATOM 667 O O . SER A 1 90 ? -10.426 -1.101 9.068 1.00 98.75 90 SER A O 1
ATOM 669 N N . LEU A 1 91 ? -11.600 -2.950 8.573 1.00 98.75 91 LEU A N 1
ATOM 670 C CA . LEU A 1 91 ? -11.391 -2.856 7.129 1.00 98.75 91 LEU A CA 1
ATOM 671 C C . LEU A 1 91 ? -12.098 -1.630 6.533 1.00 98.75 91 LEU A C 1
ATOM 673 O O . LEU A 1 91 ? -11.518 -0.938 5.696 1.00 98.75 91 LEU A O 1
ATOM 677 N N . ARG A 1 92 ? -13.317 -1.304 6.994 1.00 98.81 92 ARG A N 1
ATOM 678 C CA . ARG A 1 92 ? -14.015 -0.069 6.585 1.00 98.81 92 ARG A CA 1
ATOM 679 C C . ARG A 1 92 ? -13.206 1.181 6.933 1.00 98.81 92 ARG A C 1
ATOM 681 O O . ARG A 1 92 ? -13.087 2.068 6.094 1.00 98.81 92 ARG A O 1
ATOM 688 N N . ARG A 1 93 ? -12.607 1.239 8.127 1.00 98.81 93 ARG A N 1
ATOM 689 C CA . ARG A 1 93 ? -11.721 2.344 8.539 1.00 98.81 93 ARG A CA 1
ATOM 690 C C . ARG A 1 93 ? -10.484 2.450 7.651 1.00 98.81 93 ARG A C 1
ATOM 692 O O . ARG A 1 93 ? -10.161 3.543 7.188 1.00 98.81 93 ARG A O 1
ATOM 699 N N . ALA A 1 94 ? -9.821 1.327 7.371 1.00 98.88 94 ALA A N 1
ATOM 700 C CA . ALA A 1 94 ? -8.666 1.298 6.474 1.00 98.88 94 ALA A CA 1
ATOM 701 C C . ALA A 1 94 ? -9.029 1.792 5.060 1.00 98.88 94 ALA A C 1
ATOM 703 O O . ALA A 1 94 ? -8.296 2.590 4.475 1.00 98.88 94 ALA A O 1
ATOM 704 N N . ASN A 1 95 ? -10.188 1.384 4.536 1.00 98.81 95 ASN A N 1
ATOM 705 C CA . ASN A 1 95 ? -10.687 1.850 3.242 1.00 98.81 95 ASN A CA 1
ATOM 706 C C . ASN A 1 95 ? -11.044 3.346 3.256 1.00 98.81 95 ASN A C 1
ATOM 708 O O . ASN A 1 95 ? -10.663 4.053 2.330 1.00 98.81 95 ASN A O 1
ATOM 712 N N . ALA A 1 96 ? -11.656 3.867 4.324 1.00 98.88 96 ALA A N 1
ATOM 713 C CA . ALA A 1 96 ? -11.927 5.303 4.454 1.00 98.88 96 ALA A CA 1
ATOM 714 C C . ALA A 1 96 ? -10.638 6.146 4.395 1.00 98.88 96 ALA A C 1
ATOM 716 O O . ALA A 1 96 ? -10.596 7.184 3.730 1.00 98.88 96 ALA A O 1
ATOM 717 N N . VAL A 1 97 ? -9.567 5.672 5.043 1.00 98.81 97 VAL A N 1
ATOM 718 C CA . VAL A 1 97 ? -8.230 6.282 4.967 1.00 98.81 97 VAL A CA 1
ATOM 719 C C . VAL A 1 97 ? -7.658 6.207 3.555 1.00 98.81 97 VAL A C 1
ATOM 721 O O . VAL A 1 97 ? -7.166 7.217 3.050 1.00 98.81 97 VAL A O 1
ATOM 724 N N . LYS A 1 98 ? -7.745 5.044 2.897 1.00 98.75 98 LYS A N 1
ATOM 725 C CA . LYS A 1 98 ? -7.318 4.886 1.500 1.00 98.75 98 LYS A CA 1
ATOM 726 C C . LYS A 1 98 ? -8.034 5.881 0.592 1.00 98.75 98 LYS A C 1
ATOM 728 O O . LYS A 1 98 ? -7.366 6.606 -0.139 1.00 98.75 98 LYS A O 1
ATOM 733 N N . ASP A 1 99 ? -9.356 5.962 0.667 1.00 98.81 99 ASP A N 1
ATOM 734 C CA . ASP A 1 99 ? -10.147 6.841 -0.194 1.00 98.81 99 ASP A CA 1
ATOM 735 C C . ASP A 1 99 ? -9.793 8.315 0.031 1.00 98.81 99 ASP A C 1
ATOM 737 O O . ASP A 1 99 ? -9.703 9.093 -0.920 1.00 98.81 99 ASP A O 1
ATOM 741 N N . ALA A 1 100 ? -9.545 8.709 1.282 1.00 98.69 100 ALA A N 1
ATOM 742 C CA . ALA A 1 100 ? -9.086 10.053 1.607 1.00 98.69 100 ALA A CA 1
ATOM 743 C C . ALA A 1 100 ? -7.685 10.348 1.050 1.00 98.69 100 ALA A C 1
ATOM 745 O O . ALA A 1 100 ? -7.491 11.393 0.432 1.00 98.69 100 ALA A O 1
ATOM 746 N N . LEU A 1 101 ? -6.726 9.428 1.185 1.00 98.62 101 LEU A N 1
ATOM 747 C CA . LEU A 1 101 ? -5.389 9.580 0.597 1.00 98.62 101 LEU A CA 1
ATOM 748 C C . LEU A 1 101 ? -5.432 9.642 -0.935 1.00 98.62 101 LEU A C 1
ATOM 750 O O . LEU A 1 101 ? -4.702 10.435 -1.532 1.00 98.62 101 LEU A O 1
ATOM 754 N N . VAL A 1 102 ? -6.316 8.868 -1.572 1.00 98.62 102 VAL A N 1
ATOM 755 C CA . VAL A 1 102 ? -6.549 8.940 -3.022 1.00 98.62 102 VAL A CA 1
ATOM 756 C C . VAL A 1 102 ? -7.076 10.315 -3.420 1.00 98.62 102 VAL A C 1
ATOM 758 O O . VAL A 1 102 ? -6.535 10.920 -4.345 1.00 98.62 102 VAL A O 1
ATOM 761 N N . ARG A 1 103 ? -8.057 10.866 -2.692 1.00 98.50 103 ARG A N 1
ATOM 762 C CA . ARG A 1 103 ? -8.546 12.241 -2.923 1.00 98.50 103 ARG A CA 1
ATOM 763 C C . ARG A 1 103 ? -7.455 13.300 -2.741 1.00 98.50 103 ARG A C 1
ATOM 765 O O . ARG A 1 103 ? -7.458 14.296 -3.453 1.00 98.50 103 ARG A O 1
ATOM 772 N N . LEU A 1 104 ? -6.502 13.071 -1.837 1.00 98.00 104 LEU A N 1
ATOM 773 C CA . LEU A 1 104 ? -5.332 13.936 -1.632 1.00 98.00 104 LEU A CA 1
ATOM 774 C C . LEU A 1 104 ? -4.225 13.739 -2.695 1.00 98.00 104 LEU A C 1
ATOM 776 O O . LEU A 1 104 ? -3.214 14.452 -2.686 1.00 98.00 104 LEU A O 1
ATOM 780 N N . GLY A 1 105 ? -4.404 12.796 -3.627 1.00 96.50 105 GLY A N 1
ATOM 781 C CA . GLY A 1 105 ? -3.531 12.572 -4.779 1.00 96.50 105 GLY A CA 1
ATOM 782 C C . GLY A 1 105 ? -2.486 11.467 -4.607 1.00 96.50 105 GLY A C 1
ATOM 783 O O . GLY A 1 105 ? -1.516 11.442 -5.363 1.00 96.50 105 GLY A O 1
ATOM 784 N N . VAL A 1 106 ? -2.634 10.570 -3.628 1.00 96.88 106 VAL A N 1
ATOM 785 C CA . VAL A 1 106 ? -1.822 9.344 -3.547 1.00 96.88 106 VAL A CA 1
ATOM 786 C C . VAL A 1 106 ? -2.409 8.298 -4.510 1.00 96.88 106 VAL A C 1
ATOM 788 O O . VAL A 1 106 ? -3.600 8.001 -4.420 1.00 96.88 106 VAL A O 1
ATOM 791 N N . PRO A 1 107 ? -1.626 7.702 -5.429 1.00 96.31 107 PRO A N 1
ATOM 792 C CA . PRO A 1 107 ? -2.146 6.694 -6.349 1.00 96.31 107 PRO A CA 1
ATOM 793 C C . PRO A 1 107 ? -2.737 5.491 -5.607 1.00 96.31 107 PRO A C 1
ATOM 795 O O . PRO A 1 107 ? -2.087 4.914 -4.736 1.00 96.31 107 PRO A O 1
ATOM 798 N N . ALA A 1 108 ? -3.937 5.049 -5.993 1.00 96.88 108 ALA A N 1
ATOM 799 C CA . ALA A 1 108 ? -4.594 3.902 -5.360 1.00 96.88 108 ALA A CA 1
ATOM 800 C C . ALA A 1 108 ? -3.753 2.611 -5.433 1.00 96.88 108 ALA A C 1
ATOM 802 O O . ALA A 1 108 ? -3.808 1.789 -4.524 1.00 96.88 108 ALA A O 1
ATOM 803 N N . THR A 1 109 ? -2.942 2.455 -6.484 1.00 95.25 109 THR A N 1
ATOM 804 C CA . THR A 1 109 ? -2.016 1.325 -6.684 1.00 95.25 109 THR A CA 1
ATOM 805 C C . THR A 1 109 ? -0.852 1.305 -5.690 1.00 95.25 109 THR A C 1
ATOM 807 O O . THR A 1 109 ? -0.221 0.263 -5.492 1.00 95.25 109 THR A O 1
ATOM 810 N N . ALA A 1 110 ? -0.568 2.438 -5.043 1.00 95.88 110 ALA A N 1
ATOM 811 C CA . ALA A 1 110 ? 0.451 2.552 -4.011 1.00 95.88 110 ALA A CA 1
ATOM 812 C C . ALA A 1 110 ? -0.085 2.236 -2.605 1.00 95.88 110 ALA A C 1
ATOM 814 O O . ALA A 1 110 ? 0.723 2.136 -1.685 1.00 95.88 110 ALA A O 1
ATOM 815 N N . ILE A 1 111 ? -1.404 2.074 -2.426 1.00 97.94 111 ILE A N 1
ATOM 816 C CA . ILE A 1 111 ? -2.043 1.909 -1.113 1.00 97.94 111 ILE A CA 1
ATOM 817 C C . ILE A 1 111 ? -2.626 0.501 -0.959 1.00 97.94 111 ILE A C 1
ATOM 819 O O . ILE A 1 111 ? -3.539 0.107 -1.690 1.00 97.94 111 ILE A O 1
ATOM 823 N N . THR A 1 112 ? -2.172 -0.211 0.067 1.00 98.25 112 THR A N 1
ATOM 824 C CA . THR A 1 112 ? -2.755 -1.477 0.529 1.00 98.25 112 THR A CA 1
ATOM 825 C C . THR A 1 112 ? -3.557 -1.242 1.807 1.00 98.25 112 THR A C 1
ATOM 827 O O . THR A 1 112 ? -3.106 -0.518 2.695 1.00 98.25 112 THR A O 1
ATOM 830 N N . THR A 1 113 ? -4.738 -1.853 1.918 1.00 98.62 113 THR A N 1
ATOM 831 C CA . THR A 1 113 ? -5.566 -1.816 3.133 1.00 98.62 113 THR A CA 1
ATOM 832 C C . THR A 1 113 ? -5.576 -3.172 3.824 1.00 98.62 113 THR A C 1
ATOM 834 O O . THR A 1 113 ? -5.600 -4.213 3.170 1.00 98.62 113 THR A O 1
ATOM 837 N N . VAL A 1 114 ? -5.541 -3.156 5.155 1.00 98.62 114 VAL A N 1
ATOM 838 C CA . VAL A 1 114 ? -5.572 -4.351 6.006 1.00 98.62 114 VAL A CA 1
ATOM 839 C C . VAL A 1 114 ? -6.542 -4.096 7.156 1.00 98.62 114 VAL A C 1
ATOM 841 O O . VAL A 1 114 ? -6.453 -3.069 7.825 1.00 98.62 114 VAL A O 1
ATOM 844 N N . GLY A 1 115 ? -7.471 -5.018 7.393 1.00 98.38 115 GLY A N 1
ATOM 845 C CA . GLY A 1 115 ? -8.273 -5.048 8.617 1.00 98.38 115 GLY A CA 1
ATOM 846 C C . GLY A 1 115 ? -7.655 -6.018 9.618 1.00 98.38 115 GLY A C 1
ATOM 847 O O . GLY A 1 115 ? -7.224 -7.101 9.222 1.00 98.38 115 GLY A O 1
ATOM 848 N N . ARG A 1 116 ? -7.579 -5.634 10.894 1.00 98.44 116 ARG A N 1
ATOM 849 C CA . ARG A 1 116 ? -7.132 -6.520 11.982 1.00 98.44 116 ARG A CA 1
ATOM 850 C C . ARG A 1 116 ? -8.166 -6.740 13.078 1.00 98.44 116 ARG A C 1
ATOM 852 O O . ARG A 1 116 ? -7.919 -7.533 13.977 1.00 98.44 116 ARG A O 1
ATOM 859 N N . GLY A 1 117 ? -9.320 -6.083 13.001 1.00 98.25 117 GLY A N 1
ATOM 860 C CA . GLY A 1 117 ? -10.299 -6.098 14.083 1.00 98.25 117 GLY A CA 1
ATOM 861 C C . GLY A 1 117 ? -9.657 -5.682 15.401 1.00 98.25 117 GLY A C 1
ATOM 862 O O . GLY A 1 117 ? -8.944 -4.679 15.454 1.00 98.25 117 GLY A O 1
ATOM 863 N N . GLU A 1 118 ? -9.877 -6.483 16.434 1.00 96.94 118 GLU A N 1
ATOM 864 C CA . GLU A 1 118 ? -9.301 -6.293 17.768 1.00 96.94 118 GLU A CA 1
ATOM 865 C C . GLU A 1 118 ? -7.917 -6.942 17.939 1.00 96.94 118 GLU A C 1
ATOM 867 O O . GLU A 1 118 ? -7.306 -6.843 19.000 1.00 96.94 118 GLU A O 1
ATOM 872 N N . ALA A 1 119 ? -7.357 -7.554 16.889 1.00 95.12 119 ALA A N 1
ATOM 873 C CA . ALA A 1 119 ? -5.978 -8.022 16.925 1.00 95.12 119 ALA A CA 1
ATOM 874 C C . ALA A 1 119 ? -4.995 -6.838 16.850 1.00 95.12 119 ALA A C 1
ATOM 876 O O . ALA A 1 119 ? -5.155 -5.894 16.065 1.00 95.12 119 ALA A O 1
ATOM 877 N N . GLY A 1 120 ? -3.921 -6.903 17.641 1.00 92.75 120 GLY A N 1
ATOM 878 C CA . GLY A 1 120 ? -2.903 -5.847 17.684 1.00 92.75 120 GLY A CA 1
ATOM 879 C C . GLY A 1 120 ? -3.378 -4.576 18.396 1.00 92.75 120 GLY A C 1
ATOM 880 O O . GLY A 1 120 ? -3.231 -3.470 17.866 1.00 92.75 120 GLY A O 1
ATOM 881 N N . LEU A 1 121 ? -3.963 -4.734 19.587 1.00 97.00 121 LEU A N 1
ATOM 882 C CA . LEU A 1 121 ? -4.336 -3.622 20.461 1.00 97.00 121 LEU A CA 1
ATOM 883 C C . LEU A 1 121 ? -3.117 -2.751 20.802 1.00 97.00 121 LEU A C 1
ATOM 885 O O . LEU A 1 121 ? -2.037 -3.264 21.098 1.00 97.00 121 LEU A O 1
ATOM 889 N N . LEU A 1 122 ? -3.310 -1.432 20.780 1.00 96.94 122 LEU A N 1
ATOM 890 C CA . LEU A 1 122 ? -2.316 -0.469 21.256 1.00 96.94 122 LEU A CA 1
ATOM 891 C C . LEU A 1 122 ? -2.303 -0.428 22.786 1.00 96.94 122 LEU A C 1
ATOM 893 O O . LEU A 1 122 ? -1.241 -0.395 23.399 1.00 96.94 122 LEU A O 1
ATOM 897 N N . VAL A 1 123 ? -3.490 -0.468 23.387 1.00 97.75 123 VAL A N 1
ATOM 898 C CA . VAL A 1 123 ? -3.704 -0.591 24.827 1.00 97.75 123 VAL A CA 1
ATOM 899 C C . VAL A 1 123 ? -4.355 -1.941 25.078 1.00 97.75 123 VAL A C 1
ATOM 901 O O . VAL A 1 123 ? -5.432 -2.216 24.554 1.00 97.75 123 VAL A O 1
ATOM 904 N N . GLN A 1 124 ? -3.697 -2.801 25.851 1.00 97.69 124 GLN A N 1
ATOM 905 C CA . GLN A 1 124 ? -4.232 -4.127 26.154 1.00 97.69 124 GLN A CA 1
ATOM 906 C C . GLN A 1 124 ? -5.467 -4.000 27.048 1.00 97.69 124 GLN A C 1
ATOM 908 O O . GLN A 1 124 ? -5.403 -3.408 28.125 1.00 97.69 124 GLN A O 1
ATOM 913 N N . THR A 1 125 ? -6.584 -4.560 26.596 1.00 97.06 125 THR A N 1
ATOM 914 C CA . THR A 1 125 ? -7.865 -4.543 27.303 1.00 97.06 125 THR A CA 1
ATOM 915 C C . THR A 1 125 ? -8.519 -5.915 27.231 1.00 97.06 125 THR A C 1
ATOM 917 O O . THR A 1 125 ? -8.307 -6.646 26.267 1.00 97.06 125 THR A O 1
ATOM 920 N N . GLY A 1 126 ? -9.318 -6.266 28.240 1.00 96.12 126 GLY A N 1
ATOM 921 C CA . GLY A 1 126 ? -10.154 -7.469 28.188 1.00 96.12 126 GLY A CA 1
ATOM 922 C C . GLY A 1 126 ? -11.328 -7.318 27.219 1.00 96.12 126 GLY A C 1
ATOM 923 O O . GLY A 1 126 ? -11.571 -6.230 26.692 1.00 96.12 126 GLY A O 1
ATOM 924 N N . ASP A 1 127 ? -12.075 -8.398 27.014 1.00 96.38 127 ASP A N 1
ATOM 925 C CA . ASP A 1 127 ? -13.257 -8.415 26.148 1.00 96.38 127 ASP A CA 1
ATOM 926 C C . ASP A 1 127 ? -14.329 -7.422 26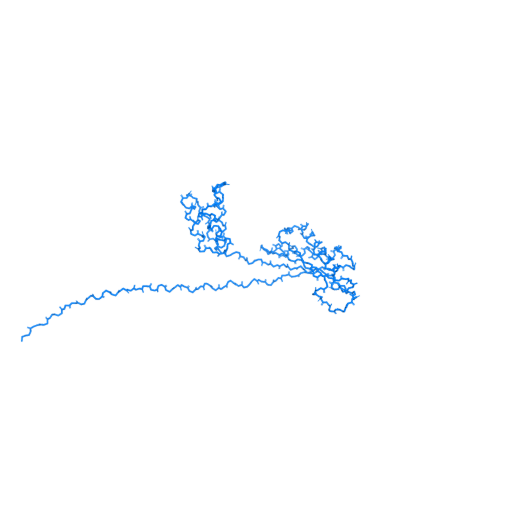.621 1.00 96.38 127 ASP A C 1
ATOM 928 O O . ASP A 1 127 ? -14.521 -7.189 27.817 1.00 96.38 127 ASP A O 1
ATOM 932 N N . GLY A 1 128 ? -15.045 -6.815 25.676 1.00 95.88 128 GLY A N 1
ATOM 933 C CA . GLY A 1 128 ? -16.131 -5.873 25.955 1.00 95.88 128 GLY A CA 1
ATOM 934 C C . GLY A 1 128 ? -15.684 -4.447 26.304 1.00 95.88 128 GLY A C 1
ATOM 935 O O . GLY A 1 128 ? -16.533 -3.579 26.523 1.00 95.88 128 GLY A O 1
ATOM 936 N N . VAL A 1 129 ? -14.380 -4.163 26.344 1.00 97.56 129 VAL A N 1
ATOM 937 C CA . VAL A 1 129 ? -13.851 -2.867 26.787 1.00 97.56 129 VAL A CA 1
ATOM 938 C C . VAL A 1 129 ? -13.788 -1.866 25.634 1.00 97.56 129 VAL A C 1
ATOM 940 O O . VAL A 1 129 ? -13.239 -2.118 24.563 1.00 97.56 129 VAL A O 1
ATOM 943 N N . ARG A 1 130 ? -14.337 -0.672 25.873 1.00 97.25 130 ARG A N 1
ATOM 944 C CA . ARG A 1 130 ? -14.215 0.467 24.956 1.00 97.25 130 ARG A CA 1
ATOM 945 C C . ARG A 1 130 ? -12.921 1.212 25.241 1.00 97.25 130 ARG A C 1
ATOM 947 O O . ARG A 1 130 ? -12.763 1.767 26.321 1.00 97.25 130 ARG A O 1
ATOM 954 N N . GLU A 1 131 ? -12.054 1.294 24.242 1.00 98.12 131 GLU A N 1
ATOM 955 C CA . GLU A 1 131 ? -10.743 1.935 24.359 1.00 98.12 131 GLU A CA 1
ATOM 956 C C . GLU A 1 131 ? -10.472 2.807 23.120 1.00 98.12 131 GLU A C 1
ATOM 958 O O . GLU A 1 131 ? -10.192 2.284 22.036 1.00 98.12 131 GLU A O 1
ATOM 963 N N . PRO A 1 132 ? -10.602 4.143 23.230 1.00 97.25 132 PRO A N 1
ATOM 964 C CA . PRO A 1 132 ? -10.396 5.067 22.116 1.00 97.25 132 PRO A CA 1
ATOM 965 C C . PRO A 1 132 ? -9.071 4.919 21.376 1.00 97.25 132 PRO A C 1
ATOM 967 O O . PRO A 1 132 ? -9.054 5.036 20.150 1.00 97.25 132 PRO A O 1
ATOM 970 N N . GLN A 1 133 ? -7.982 4.613 22.076 1.00 97.88 133 GLN A N 1
ATOM 971 C CA . GLN A 1 133 ? -6.666 4.460 21.459 1.00 97.88 133 GLN A CA 1
ATOM 972 C C . GLN A 1 133 ? -6.595 3.227 20.546 1.00 97.88 133 GLN A C 1
ATOM 974 O O . GLN A 1 133 ? -5.831 3.212 19.581 1.00 97.88 133 GLN A O 1
ATOM 979 N N . ASN A 1 134 ? -7.427 2.212 20.789 1.00 98.31 134 ASN A N 1
ATOM 980 C CA . ASN A 1 134 ? -7.498 1.020 19.946 1.00 98.31 134 ASN A CA 1
ATOM 981 C C . ASN A 1 134 ? -8.309 1.249 18.662 1.00 98.31 134 ASN A C 1
ATOM 983 O O . ASN A 1 134 ? -8.072 0.583 17.653 1.00 98.31 134 ASN A O 1
ATOM 987 N N . ARG A 1 135 ? -9.208 2.240 18.643 1.00 98.50 135 ARG A N 1
ATOM 988 C CA . ARG A 1 135 ? -10.008 2.607 17.466 1.00 98.50 135 ARG A CA 1
ATOM 989 C C . ARG A 1 135 ? -9.207 3.481 16.506 1.00 98.50 135 ARG A C 1
ATOM 991 O O . ARG A 1 135 ? -9.426 4.688 16.410 1.00 98.50 135 ARG A O 1
ATOM 998 N N . ARG A 1 136 ? -8.276 2.866 15.780 1.00 98.69 136 ARG A N 1
ATOM 999 C CA . ARG A 1 136 ? -7.308 3.585 14.943 1.00 98.69 136 ARG A CA 1
ATOM 1000 C C . ARG A 1 136 ? -7.088 2.953 13.577 1.00 98.69 136 ARG A C 1
ATOM 1002 O O . ARG A 1 136 ? -7.414 1.789 13.351 1.00 98.69 136 ARG A O 1
ATOM 1009 N N . VAL A 1 137 ? -6.477 3.725 12.686 1.00 98.81 137 VAL A N 1
ATOM 1010 C CA . VAL A 1 137 ? -5.757 3.206 11.521 1.00 98.81 137 VAL A CA 1
ATOM 1011 C C . VAL A 1 137 ? -4.304 3.649 11.615 1.00 98.81 137 VAL A C 1
ATOM 1013 O O . VAL A 1 137 ? -4.023 4.840 11.762 1.00 98.81 137 VAL A O 1
ATOM 1016 N N . GLU A 1 138 ? -3.395 2.687 11.506 1.00 98.50 138 GLU A N 1
ATOM 1017 C CA . GLU A 1 138 ? -1.962 2.918 11.363 1.00 98.50 138 GLU A CA 1
ATOM 1018 C C . GLU A 1 138 ? -1.604 2.995 9.879 1.00 98.50 138 GLU A C 1
ATOM 1020 O O . GLU A 1 138 ? -1.948 2.112 9.093 1.00 98.50 138 GLU A O 1
ATOM 1025 N N . ILE A 1 139 ? -0.917 4.062 9.490 1.00 98.38 139 ILE A N 1
ATOM 1026 C CA . ILE A 1 139 ? -0.507 4.335 8.116 1.00 98.38 139 ILE A CA 1
ATOM 1027 C C . ILE A 1 139 ? 1.007 4.232 8.071 1.00 98.38 139 ILE A C 1
ATOM 1029 O O . ILE A 1 139 ? 1.693 5.130 8.551 1.00 98.38 139 ILE A O 1
ATOM 1033 N N . ALA A 1 140 ? 1.525 3.158 7.489 1.00 96.88 140 ALA A N 1
ATOM 1034 C CA . ALA A 1 140 ? 2.953 2.958 7.292 1.00 96.88 140 ALA A CA 1
ATOM 1035 C C . ALA A 1 140 ? 3.343 3.339 5.862 1.00 96.88 140 ALA A C 1
ATOM 1037 O O . ALA A 1 140 ? 2.787 2.810 4.897 1.00 96.88 140 ALA A O 1
ATOM 1038 N N . ILE A 1 141 ? 4.313 4.241 5.724 1.00 95.19 141 ILE A N 1
ATOM 1039 C CA . ILE A 1 141 ? 4.886 4.656 4.443 1.00 95.19 141 ILE A CA 1
ATOM 1040 C C . ILE A 1 141 ? 6.301 4.112 4.353 1.00 95.19 141 ILE A C 1
ATOM 1042 O O . ILE A 1 141 ? 7.189 4.529 5.102 1.00 95.19 141 ILE A O 1
ATOM 1046 N N . GLN A 1 142 ? 6.515 3.208 3.408 1.00 90.88 142 GLN A N 1
ATOM 1047 C CA . GLN A 1 142 ? 7.802 2.569 3.189 1.00 90.88 142 GLN A CA 1
ATOM 1048 C C . GLN A 1 142 ? 8.289 2.876 1.778 1.00 90.88 142 GLN A C 1
ATOM 1050 O O . GLN A 1 142 ? 7.571 2.643 0.805 1.00 90.88 142 GLN A O 1
ATOM 1055 N N . ALA A 1 143 ? 9.517 3.383 1.668 1.00 82.38 143 ALA A N 1
ATOM 1056 C CA . ALA A 1 143 ? 10.183 3.473 0.378 1.00 82.38 143 ALA A CA 1
ATOM 1057 C C . ALA A 1 143 ? 10.393 2.051 -0.150 1.00 82.38 143 ALA A C 1
ATOM 1059 O O . ALA A 1 143 ? 10.932 1.202 0.566 1.00 82.38 143 ALA A O 1
ATOM 1060 N N . THR A 1 144 ? 9.992 1.773 -1.390 1.00 73.62 144 THR A N 1
ATOM 1061 C CA . THR A 1 144 ? 10.555 0.599 -2.059 1.00 73.62 144 THR A CA 1
ATOM 1062 C C . THR A 1 144 ? 12.051 0.833 -2.207 1.00 73.62 144 THR A C 1
ATOM 1064 O O . THR A 1 144 ? 12.465 1.970 -2.447 1.00 73.62 144 THR A O 1
ATOM 1067 N N . ALA A 1 145 ? 12.863 -0.217 -2.076 1.00 68.38 145 ALA A N 1
ATOM 1068 C CA . ALA A 1 145 ? 14.270 -0.111 -2.438 1.00 68.38 145 ALA A CA 1
ATOM 1069 C C . ALA A 1 145 ? 14.373 0.502 -3.845 1.00 68.38 145 ALA A C 1
ATOM 1071 O O . ALA A 1 145 ? 13.613 0.121 -4.742 1.00 68.38 145 ALA A O 1
ATOM 1072 N N . ALA A 1 146 ? 15.253 1.494 -4.011 1.00 67.25 146 ALA A N 1
ATOM 1073 C CA . ALA A 1 146 ? 15.512 2.054 -5.329 1.00 67.25 146 ALA A CA 1
ATOM 1074 C C . ALA A 1 146 ? 15.935 0.908 -6.264 1.00 67.25 146 ALA A C 1
ATOM 1076 O O . ALA A 1 146 ? 16.693 0.035 -5.825 1.00 67.25 146 ALA A O 1
ATOM 1077 N N . PRO A 1 147 ? 15.443 0.870 -7.515 1.00 73.81 147 PRO A N 1
ATOM 1078 C CA . PRO A 1 147 ? 15.844 -0.177 -8.436 1.00 73.81 147 PRO A CA 1
ATOM 1079 C C . PRO A 1 147 ? 17.363 -0.149 -8.611 1.00 73.81 147 PRO A C 1
ATOM 1081 O O . PRO A 1 147 ? 17.965 0.924 -8.693 1.00 73.81 147 PRO A O 1
ATOM 1084 N N . THR A 1 148 ? 17.992 -1.323 -8.663 1.00 85.31 148 THR A N 1
ATOM 1085 C CA . THR A 1 148 ? 19.422 -1.398 -8.987 1.00 85.31 148 THR A CA 1
ATOM 1086 C C . THR A 1 148 ? 19.660 -0.864 -10.403 1.00 85.31 148 THR A C 1
ATOM 1088 O O . THR A 1 148 ? 18.741 -0.826 -11.226 1.00 85.31 148 THR A O 1
ATOM 1091 N N . LYS A 1 149 ? 20.901 -0.476 -10.719 1.00 89.62 149 LYS A N 1
ATOM 1092 C CA . LYS A 1 149 ? 21.260 -0.017 -12.073 1.00 89.62 149 LYS A CA 1
ATOM 1093 C C . LYS A 1 149 ? 20.844 -1.023 -13.147 1.00 89.62 149 LYS A C 1
ATOM 1095 O O . LYS A 1 149 ? 20.240 -0.653 -14.147 1.00 89.62 149 LYS A O 1
ATOM 1100 N N . ASP A 1 150 ? 21.089 -2.307 -12.896 1.00 91.62 150 ASP A N 1
ATOM 1101 C CA . ASP A 1 150 ? 20.730 -3.380 -13.824 1.00 91.62 150 ASP A CA 1
ATOM 1102 C C . ASP A 1 150 ? 19.215 -3.591 -13.924 1.00 91.62 150 ASP A C 1
ATOM 1104 O O . ASP A 1 150 ? 18.702 -3.807 -15.022 1.00 91.62 150 ASP A O 1
ATOM 1108 N N . GLN A 1 151 ? 18.474 -3.433 -12.824 1.00 90.25 151 GLN A N 1
ATOM 1109 C CA . GLN A 1 151 ? 17.011 -3.450 -12.853 1.00 90.25 151 GLN A CA 1
ATOM 1110 C C . GLN A 1 151 ? 16.452 -2.309 -13.710 1.00 90.25 151 GLN A C 1
ATOM 1112 O O . GLN A 1 151 ? 15.599 -2.531 -14.574 1.00 90.25 151 GLN A O 1
ATOM 1117 N N . ALA A 1 152 ? 16.935 -1.083 -13.492 1.00 91.00 152 ALA A N 1
ATOM 1118 C CA . ALA A 1 152 ? 16.503 0.090 -14.245 1.00 91.00 152 ALA A CA 1
ATOM 1119 C C . ALA A 1 152 ? 16.862 -0.034 -15.734 1.00 91.00 152 ALA A C 1
ATOM 1121 O O . ALA A 1 152 ? 16.022 0.232 -16.602 1.00 91.00 152 ALA A O 1
ATOM 1122 N N . TYR A 1 153 ? 18.082 -0.487 -16.023 1.00 95.81 153 TYR A N 1
ATOM 1123 C CA . TYR A 1 153 ? 18.580 -0.669 -17.378 1.00 95.81 153 TYR A CA 1
ATOM 1124 C C . TYR A 1 153 ? 17.828 -1.774 -18.120 1.00 95.81 153 TYR A C 1
ATOM 1126 O O . TYR A 1 153 ? 17.341 -1.537 -19.228 1.00 95.81 153 TYR A O 1
ATOM 1134 N N . CYS A 1 154 ? 17.622 -2.941 -17.500 1.00 95.75 154 CYS A N 1
ATOM 1135 C CA . CYS A 1 154 ? 16.873 -4.000 -18.163 1.00 95.75 154 CYS A CA 1
ATOM 1136 C C . CYS A 1 154 ? 15.408 -3.614 -18.403 1.00 95.75 154 CYS A C 1
ATOM 1138 O O . CYS A 1 154 ? 14.868 -3.869 -19.480 1.00 95.75 154 CYS A O 1
ATOM 1140 N N . ALA A 1 155 ? 14.772 -2.910 -17.461 1.00 93.50 155 ALA A N 1
ATOM 1141 C CA . ALA A 1 155 ? 13.434 -2.369 -17.681 1.00 93.50 155 ALA A CA 1
ATOM 1142 C C . ALA A 1 155 ? 13.398 -1.384 -18.866 1.00 93.50 155 ALA A C 1
ATOM 1144 O O . ALA A 1 155 ? 12.418 -1.359 -19.614 1.00 93.50 155 ALA A O 1
ATOM 1145 N N . ALA A 1 156 ? 14.447 -0.578 -19.062 1.00 95.50 156 ALA A N 1
ATOM 1146 C CA . ALA A 1 156 ? 14.558 0.331 -20.202 1.00 95.50 156 ALA A CA 1
ATOM 1147 C C . ALA A 1 156 ? 14.725 -0.414 -21.534 1.00 95.50 156 ALA A C 1
ATOM 1149 O O . ALA A 1 156 ? 14.013 -0.102 -22.492 1.00 95.50 156 ALA A O 1
ATOM 1150 N N . LEU A 1 157 ? 15.585 -1.434 -21.580 1.00 96.69 157 LEU A N 1
ATOM 1151 C CA . LEU A 1 157 ? 15.738 -2.312 -22.744 1.00 96.69 157 LEU A CA 1
ATOM 1152 C C . LEU A 1 157 ? 14.420 -3.021 -23.085 1.00 96.69 157 LEU A C 1
ATOM 1154 O O . LEU A 1 157 ? 13.996 -3.022 -24.238 1.00 96.69 157 LEU A O 1
ATOM 1158 N N . ALA A 1 158 ? 13.721 -3.553 -22.079 1.00 94.75 158 ALA A N 1
ATOM 1159 C CA . ALA A 1 158 ? 12.431 -4.214 -22.249 1.00 94.75 158 ALA A CA 1
ATOM 1160 C C . ALA A 1 158 ? 11.364 -3.271 -22.827 1.00 94.75 158 ALA A C 1
ATOM 1162 O O . ALA A 1 158 ? 10.616 -3.665 -23.721 1.00 94.75 158 ALA A O 1
ATOM 1163 N N . ARG A 1 159 ? 11.291 -2.015 -22.356 1.00 93.88 159 ARG A N 1
ATOM 1164 C CA . ARG A 1 159 ? 10.403 -0.994 -22.948 1.00 93.88 159 ARG A CA 1
ATOM 1165 C C . ARG A 1 159 ? 10.751 -0.750 -24.412 1.00 93.88 159 ARG A C 1
ATOM 1167 O O . ARG A 1 159 ? 9.863 -0.813 -25.257 1.00 93.88 159 ARG A O 1
ATOM 1174 N N . ARG A 1 160 ? 12.038 -0.564 -24.712 1.00 94.50 160 ARG A N 1
ATOM 1175 C CA . ARG A 1 160 ? 12.506 -0.315 -26.076 1.00 94.50 160 ARG A CA 1
ATOM 1176 C C . ARG A 1 160 ? 12.203 -1.480 -27.019 1.00 94.50 160 ARG A C 1
ATOM 1178 O O . ARG A 1 160 ? 11.802 -1.260 -28.157 1.00 94.50 160 ARG A O 1
ATOM 1185 N N . TRP A 1 161 ? 12.335 -2.711 -26.529 1.00 93.44 161 TRP A N 1
ATOM 1186 C CA . TRP A 1 161 ? 11.955 -3.909 -27.271 1.00 93.44 161 TRP A CA 1
ATOM 1187 C C . TRP A 1 161 ? 10.452 -3.951 -27.556 1.00 93.44 161 TRP A C 1
ATOM 1189 O O . TRP A 1 161 ? 10.062 -4.130 -28.706 1.00 93.44 161 TRP A O 1
ATOM 1199 N N . ARG A 1 162 ? 9.601 -3.726 -26.543 1.00 91.25 162 ARG A N 1
ATOM 1200 C CA . ARG A 1 162 ? 8.135 -3.698 -26.713 1.00 91.25 162 ARG A CA 1
ATOM 1201 C C . ARG A 1 162 ? 7.690 -2.622 -27.714 1.00 91.25 162 ARG A C 1
ATOM 1203 O O . ARG A 1 162 ? 6.806 -2.879 -28.523 1.00 91.25 162 ARG A O 1
ATOM 1210 N N . GLU A 1 163 ? 8.333 -1.454 -27.706 1.00 90.94 163 GLU A N 1
ATOM 1211 C CA . GLU A 1 163 ? 8.092 -0.379 -28.683 1.00 90.94 163 GLU A CA 1
ATOM 1212 C C . GLU A 1 163 ? 8.457 -0.769 -30.121 1.00 90.94 163 GLU A C 1
ATOM 1214 O O . GLU A 1 163 ? 7.788 -0.331 -31.059 1.00 90.94 163 GLU A O 1
ATOM 1219 N N . LEU A 1 164 ? 9.524 -1.557 -30.295 1.00 90.19 164 LEU A N 1
ATOM 1220 C CA . LEU A 1 164 ? 9.992 -2.020 -31.600 1.00 90.19 164 LEU A CA 1
ATOM 1221 C C . LEU A 1 164 ? 9.038 -3.059 -32.200 1.00 90.19 164 LEU A C 1
ATOM 1223 O O . LEU A 1 164 ? 8.710 -2.973 -33.379 1.00 90.19 164 LEU A O 1
ATOM 1227 N N . VAL A 1 165 ? 8.600 -4.039 -31.403 1.00 86.75 165 VAL A N 1
ATOM 1228 C CA . VAL A 1 165 ? 7.872 -5.211 -31.922 1.00 86.75 165 VAL A CA 1
ATOM 1229 C C . VAL A 1 165 ? 6.365 -5.014 -32.083 1.00 86.75 165 VAL A C 1
ATOM 1231 O O . VAL A 1 165 ? 5.747 -5.904 -32.654 1.00 86.75 165 VAL A O 1
ATOM 1234 N N . ARG A 1 166 ? 5.821 -3.887 -31.589 1.00 66.88 166 ARG A N 1
ATOM 1235 C CA . ARG A 1 166 ? 4.426 -3.380 -31.551 1.00 66.88 166 ARG A CA 1
ATOM 1236 C C . ARG A 1 166 ? 3.255 -4.374 -31.414 1.00 66.88 166 ARG A C 1
ATOM 1238 O O . ARG A 1 166 ? 2.394 -4.048 -30.617 1.00 66.88 166 ARG A O 1
ATOM 1245 N N . ASP A 1 167 ? 3.218 -5.541 -32.072 1.00 60.75 167 ASP A N 1
ATOM 1246 C CA . ASP A 1 167 ? 2.076 -6.475 -32.057 1.00 60.75 167 ASP A CA 1
ATOM 1247 C C . ASP A 1 167 ? 2.342 -7.987 -32.331 1.00 60.75 167 ASP A C 1
ATOM 1249 O O . ASP A 1 167 ? 1.371 -8.719 -32.502 1.00 60.75 167 ASP A O 1
ATOM 1253 N N . SER A 1 168 ? 3.569 -8.545 -32.386 1.00 59.31 168 SER A N 1
ATOM 1254 C CA . SER A 1 168 ? 3.687 -9.908 -32.989 1.00 59.31 168 SER A CA 1
ATOM 1255 C C . SER A 1 168 ? 4.675 -10.942 -32.433 1.00 59.31 168 SER A C 1
ATOM 1257 O O . SER A 1 168 ? 5.012 -11.883 -33.150 1.00 59.31 168 SER A O 1
ATOM 1259 N N . ALA A 1 169 ? 5.107 -10.885 -31.173 1.00 62.75 169 ALA A N 1
ATOM 1260 C CA . ALA A 1 169 ? 5.868 -12.012 -30.613 1.00 62.75 169 ALA A CA 1
ATOM 1261 C C . ALA A 1 169 ? 5.545 -12.267 -29.139 1.00 62.75 169 ALA A C 1
ATOM 1263 O O . ALA A 1 169 ? 6.190 -11.725 -28.246 1.00 62.75 169 ALA A O 1
ATOM 1264 N N . ALA A 1 170 ? 4.556 -13.129 -28.886 1.00 65.69 170 ALA A N 1
ATOM 1265 C CA . ALA A 1 170 ? 4.306 -13.687 -27.554 1.00 65.69 170 ALA A CA 1
ATOM 1266 C C . ALA A 1 170 ? 5.370 -14.728 -27.149 1.00 65.69 170 ALA A C 1
ATOM 1268 O O . ALA A 1 170 ? 5.537 -15.023 -25.968 1.00 65.69 170 ALA A O 1
ATOM 1269 N N . GLN A 1 171 ? 6.108 -15.273 -28.121 1.00 77.44 171 GLN A N 1
ATOM 1270 C CA . GLN A 1 171 ? 7.214 -16.204 -27.908 1.00 77.44 171 GLN A CA 1
ATOM 1271 C C . GLN A 1 171 ? 8.486 -15.711 -28.603 1.00 77.44 171 GLN A C 1
ATOM 1273 O O . GLN A 1 171 ? 8.428 -14.973 -29.584 1.00 77.44 171 GLN A O 1
ATOM 1278 N N . GLY A 1 172 ? 9.641 -16.138 -28.096 1.00 88.19 172 GLY A N 1
ATOM 1279 C CA . GLY A 1 172 ? 10.948 -15.834 -28.671 1.00 88.19 172 GLY A CA 1
ATOM 1280 C C . GLY A 1 172 ? 11.934 -15.255 -27.653 1.00 88.19 172 GLY A C 1
ATOM 1281 O O . GLY A 1 172 ? 11.591 -15.079 -26.480 1.00 88.19 172 GLY A O 1
ATOM 1282 N N . PRO A 1 173 ? 13.162 -14.940 -28.097 1.00 93.00 173 PRO A N 1
ATOM 1283 C CA . PRO A 1 173 ? 14.245 -14.529 -27.207 1.00 93.00 173 PRO A CA 1
ATOM 1284 C C . PRO A 1 173 ? 13.954 -13.206 -26.484 1.00 93.00 173 PRO A C 1
ATOM 1286 O O . PRO A 1 173 ? 14.341 -13.049 -25.333 1.00 93.00 173 PRO A O 1
ATOM 1289 N N . GLY A 1 174 ? 13.218 -12.280 -27.111 1.00 93.19 174 GLY A N 1
ATOM 1290 C CA . GLY A 1 174 ? 12.838 -11.002 -26.500 1.00 93.19 174 GLY A CA 1
ATOM 1291 C C . GLY A 1 174 ? 11.931 -11.166 -25.273 1.00 93.19 174 GLY A C 1
ATOM 1292 O O . GLY A 1 174 ? 12.347 -10.809 -24.173 1.00 93.19 174 GLY A O 1
ATOM 1293 N N . PRO A 1 175 ? 10.718 -11.742 -25.408 1.00 93.31 175 PRO A N 1
ATOM 1294 C CA . PRO A 1 175 ? 9.847 -12.027 -24.264 1.00 93.31 175 PRO A CA 1
ATOM 1295 C C . PRO A 1 175 ? 10.503 -12.895 -23.180 1.00 93.31 175 PRO A C 1
ATOM 1297 O O . PRO A 1 175 ? 10.293 -12.642 -21.997 1.00 93.31 175 PRO A O 1
ATOM 1300 N N . GLN A 1 176 ? 11.331 -13.878 -23.558 1.00 94.75 176 GLN A N 1
ATOM 1301 C CA . GLN A 1 176 ? 12.078 -14.700 -22.597 1.00 94.75 176 GLN A CA 1
ATOM 1302 C C . GLN A 1 176 ? 13.082 -13.867 -21.792 1.00 94.75 176 GLN A C 1
ATOM 1304 O O . GLN A 1 176 ? 13.135 -13.985 -20.571 1.00 94.75 176 GLN A O 1
ATOM 1309 N N . ALA A 1 177 ? 13.839 -12.988 -22.450 1.00 95.88 177 ALA A N 1
ATOM 1310 C CA . ALA A 1 177 ? 14.780 -12.094 -21.784 1.00 95.88 177 ALA A CA 1
ATOM 1311 C C . ALA A 1 177 ? 14.079 -11.058 -20.890 1.00 95.88 177 ALA A C 1
ATOM 1313 O O . ALA A 1 177 ? 14.552 -10.769 -19.792 1.00 95.88 177 ALA A O 1
ATOM 1314 N N . ILE A 1 178 ? 12.915 -10.554 -21.314 1.00 94.81 178 ILE A N 1
ATOM 1315 C CA . ILE A 1 178 ? 12.055 -9.707 -20.475 1.00 94.81 178 ILE A CA 1
ATOM 1316 C C . ILE A 1 178 ? 11.626 -10.468 -19.219 1.00 94.81 178 ILE A C 1
ATOM 1318 O O . ILE A 1 178 ? 11.805 -9.952 -18.122 1.00 94.81 178 ILE A O 1
ATOM 1322 N N . ALA A 1 179 ? 11.145 -11.705 -19.359 1.00 94.25 179 ALA A N 1
ATOM 1323 C CA . ALA A 1 179 ? 10.748 -12.527 -18.218 1.00 94.25 179 ALA A CA 1
ATOM 1324 C C . ALA A 1 179 ? 11.921 -12.806 -17.261 1.00 94.25 179 ALA A C 1
ATOM 1326 O O . ALA A 1 179 ? 11.732 -12.806 -16.047 1.00 94.25 179 ALA A O 1
ATOM 1327 N N . LYS A 1 180 ? 13.144 -12.990 -17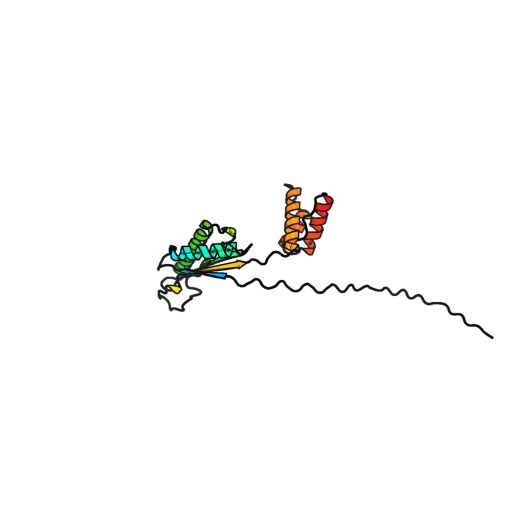.783 1.00 94.94 180 LYS A N 1
ATOM 1328 C CA . LYS A 1 180 ? 14.357 -13.084 -16.955 1.00 94.94 180 LYS A CA 1
ATOM 1329 C C . LYS A 1 180 ? 14.583 -11.821 -16.130 1.00 94.94 180 LYS A C 1
ATOM 1331 O O . LYS A 1 180 ? 14.814 -11.920 -14.928 1.00 94.94 180 LYS A O 1
ATOM 1336 N N . CYS A 1 181 ? 14.442 -10.646 -16.735 1.00 93.06 181 CYS A N 1
ATOM 1337 C CA . CYS A 1 181 ? 14.563 -9.389 -16.005 1.00 93.06 181 CYS A CA 1
ATOM 1338 C C . CYS A 1 181 ? 13.429 -9.150 -15.008 1.00 93.06 181 CYS A C 1
ATOM 1340 O O . CYS A 1 181 ? 13.700 -8.697 -13.900 1.00 93.06 181 CYS A O 1
ATOM 1342 N N . ASP A 1 182 ? 12.192 -9.510 -15.347 1.00 90.94 182 ASP A N 1
ATOM 1343 C CA . ASP A 1 182 ? 11.060 -9.440 -14.418 1.00 90.94 182 ASP A CA 1
ATOM 1344 C C . ASP A 1 182 ? 11.262 -10.387 -13.211 1.00 90.94 182 ASP A C 1
ATOM 1346 O O . ASP A 1 182 ? 10.805 -10.091 -12.108 1.00 90.94 182 ASP A O 1
ATOM 1350 N N . ALA A 1 183 ? 12.008 -11.485 -13.394 1.00 91.19 183 ALA A N 1
ATOM 1351 C CA . ALA A 1 183 ? 12.410 -12.422 -12.341 1.00 91.19 183 ALA A CA 1
ATOM 1352 C C . ALA A 1 183 ? 13.698 -12.025 -11.582 1.00 91.19 183 ALA A C 1
ATOM 1354 O O . ALA A 1 183 ? 14.113 -12.746 -10.676 1.00 91.19 183 ALA A O 1
ATOM 1355 N N . GLY A 1 184 ? 14.345 -10.908 -11.935 1.00 89.56 184 GLY A N 1
ATOM 1356 C CA . GLY A 1 184 ? 15.594 -10.448 -11.314 1.00 89.56 184 GLY A CA 1
ATOM 1357 C C . GLY A 1 184 ? 16.881 -11.095 -11.849 1.00 89.56 184 GLY A C 1
ATOM 1358 O O . GLY A 1 184 ? 17.969 -10.774 -11.373 1.00 89.56 184 GLY A O 1
ATOM 1359 N N . ASP A 1 185 ? 16.790 -11.961 -12.859 1.00 94.44 185 ASP A N 1
ATOM 1360 C CA . ASP A 1 185 ? 17.928 -12.579 -13.555 1.00 94.44 185 ASP A CA 1
ATOM 1361 C C . ASP A 1 185 ? 18.451 -11.634 -14.655 1.00 94.44 185 ASP A C 1
ATOM 1363 O O . ASP A 1 185 ? 18.365 -11.892 -15.861 1.00 94.44 185 ASP A O 1
ATOM 1367 N N . TYR A 1 186 ? 18.944 -10.466 -14.229 1.00 94.56 186 TYR A N 1
ATOM 1368 C CA . TYR A 1 186 ? 19.392 -9.404 -15.136 1.00 94.56 186 TYR A CA 1
ATOM 1369 C C . TYR A 1 186 ? 20.608 -9.824 -15.969 1.00 94.56 186 TYR A C 1
ATOM 1371 O O . TYR A 1 186 ? 20.722 -9.420 -17.125 1.00 94.56 186 TYR A O 1
ATOM 1379 N N . ALA A 1 187 ? 21.483 -10.665 -15.407 1.00 94.56 187 ALA A N 1
ATOM 1380 C CA . ALA A 1 187 ? 22.662 -11.187 -16.092 1.00 94.56 187 ALA A CA 1
ATOM 1381 C C . ALA A 1 187 ? 22.291 -12.053 -17.309 1.00 94.56 187 ALA A C 1
ATOM 1383 O O . ALA A 1 187 ? 22.984 -11.998 -18.323 1.00 94.56 187 ALA A O 1
ATOM 1384 N N . ALA A 1 188 ? 21.180 -12.799 -17.247 1.00 93.94 188 ALA A N 1
ATOM 1385 C CA . ALA A 1 188 ? 20.673 -13.548 -18.394 1.00 93.94 188 ALA A CA 1
ATOM 1386 C C . ALA A 1 188 ? 19.835 -12.688 -19.356 1.00 93.94 188 ALA A C 1
ATOM 1388 O O . ALA A 1 188 ? 19.857 -12.918 -20.565 1.00 93.94 188 ALA A O 1
ATOM 1389 N N . GLY A 1 189 ? 19.072 -11.717 -18.842 1.00 95.88 189 GLY A N 1
ATOM 1390 C CA . GLY A 1 189 ? 18.144 -10.927 -19.657 1.00 95.88 189 GLY A CA 1
ATOM 1391 C C . GLY A 1 189 ? 18.795 -9.786 -20.447 1.00 95.88 189 GLY A C 1
ATOM 1392 O O . GLY A 1 189 ? 18.500 -9.615 -21.633 1.00 95.88 189 GLY A O 1
ATOM 1393 N N . ILE A 1 190 ? 19.697 -9.018 -19.823 1.00 97.62 190 ILE A N 1
ATOM 1394 C CA . ILE A 1 190 ? 20.304 -7.819 -20.431 1.00 97.62 190 ILE A CA 1
ATOM 1395 C C . ILE A 1 190 ? 21.042 -8.146 -21.740 1.00 97.62 190 ILE A C 1
ATOM 1397 O O . ILE A 1 190 ? 20.688 -7.536 -22.753 1.00 97.62 190 ILE A O 1
ATOM 1401 N N . PRO A 1 191 ? 21.981 -9.116 -21.796 1.00 98.12 191 PRO A N 1
ATOM 1402 C CA . PRO A 1 191 ? 22.771 -9.349 -23.009 1.00 98.12 191 PRO A CA 1
ATOM 1403 C C . PRO A 1 191 ? 21.912 -9.750 -24.213 1.00 98.12 191 PRO A C 1
ATOM 1405 O O . PRO A 1 191 ? 22.204 -9.383 -25.352 1.00 98.12 191 PRO A O 1
ATOM 1408 N N . VAL A 1 192 ? 20.818 -10.481 -23.968 1.00 97.69 192 VAL A N 1
ATOM 1409 C CA . VAL A 1 192 ? 19.882 -10.889 -25.021 1.00 97.69 192 VAL A CA 1
ATOM 1410 C C . VAL A 1 192 ? 19.139 -9.675 -25.576 1.00 97.69 192 VAL A C 1
ATOM 1412 O O . VAL A 1 192 ? 19.065 -9.517 -26.793 1.00 97.69 192 VAL A O 1
ATOM 1415 N N . LEU A 1 193 ? 18.624 -8.791 -24.716 1.00 96.88 193 LEU A N 1
ATOM 1416 C CA . LEU A 1 193 ? 17.918 -7.586 -25.163 1.00 96.88 193 LEU A CA 1
ATOM 1417 C C . LEU A 1 193 ? 18.845 -6.586 -25.860 1.00 96.88 193 LEU A C 1
ATOM 1419 O O . LEU A 1 193 ? 18.453 -6.019 -26.879 1.00 96.88 193 LEU A O 1
ATOM 1423 N N . GLU A 1 194 ? 20.067 -6.391 -25.359 1.00 97.69 194 GLU A N 1
ATOM 1424 C CA . GLU A 1 194 ? 21.075 -5.548 -26.013 1.00 97.69 194 GLU A CA 1
ATOM 1425 C C . GLU A 1 194 ? 21.391 -6.054 -27.416 1.00 97.69 194 GLU A C 1
ATOM 1427 O O . GLU A 1 194 ? 21.368 -5.271 -28.369 1.00 97.69 194 GLU A O 1
ATOM 1432 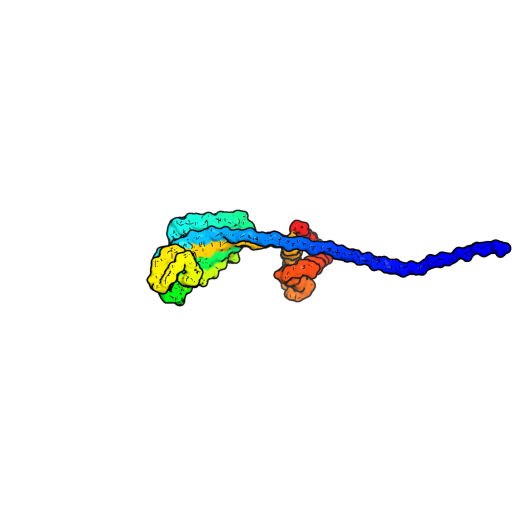N N . LYS A 1 195 ? 21.624 -7.365 -27.559 1.00 97.25 195 LYS A N 1
ATOM 1433 C CA . LYS A 1 195 ? 21.882 -7.986 -28.858 1.00 97.25 195 LYS A CA 1
ATOM 1434 C C . LYS A 1 195 ? 20.704 -7.783 -29.805 1.00 97.25 195 LYS A C 1
ATOM 1436 O O . LYS A 1 195 ? 20.896 -7.304 -30.915 1.00 97.25 195 LYS A O 1
ATOM 1441 N N . LEU A 1 196 ? 19.488 -8.098 -29.361 1.00 95.56 196 LEU A N 1
ATOM 1442 C CA . LEU A 1 196 ? 18.283 -7.980 -30.185 1.00 95.56 196 LEU A CA 1
ATOM 1443 C C . LEU A 1 196 ? 18.030 -6.542 -30.660 1.00 95.56 196 LEU A C 1
ATOM 1445 O O . LEU A 1 196 ? 17.695 -6.324 -31.824 1.00 95.56 196 LEU A O 1
ATOM 1449 N N . LEU A 1 197 ? 18.198 -5.557 -29.777 1.00 96.06 197 LEU A N 1
ATOM 1450 C CA . LEU A 1 197 ? 18.033 -4.145 -30.120 1.00 96.06 197 LEU A CA 1
ATOM 1451 C C . LEU A 1 197 ? 19.157 -3.645 -31.035 1.00 96.06 197 LEU A C 1
ATOM 1453 O O . LEU A 1 197 ? 18.881 -2.918 -31.987 1.00 96.06 197 LEU A O 1
ATOM 1457 N N . THR A 1 198 ? 20.398 -4.074 -30.802 1.00 96.88 198 THR A N 1
ATOM 1458 C CA . THR A 1 198 ? 21.550 -3.722 -31.648 1.00 96.88 198 THR A CA 1
ATOM 1459 C C . THR A 1 198 ? 21.422 -4.317 -33.049 1.00 96.88 198 THR A C 1
ATOM 1461 O O . THR A 1 198 ? 21.621 -3.604 -34.031 1.00 96.88 198 THR A O 1
ATOM 1464 N N . ASP A 1 199 ? 21.018 -5.586 -33.161 1.00 95.56 199 ASP A N 1
ATOM 1465 C CA . ASP A 1 199 ? 20.753 -6.257 -34.441 1.00 95.56 199 ASP A CA 1
ATOM 1466 C C . ASP A 1 199 ? 19.640 -5.532 -35.222 1.00 95.56 199 ASP A C 1
ATOM 1468 O O . ASP A 1 199 ? 19.712 -5.385 -36.443 1.00 95.56 199 ASP A O 1
ATOM 1472 N N . ALA A 1 200 ? 18.647 -4.997 -34.505 1.00 93.88 200 ALA A N 1
ATOM 1473 C CA . ALA A 1 200 ? 17.591 -4.149 -35.055 1.00 93.88 200 ALA A CA 1
ATOM 1474 C C . ALA A 1 200 ? 18.015 -2.684 -35.291 1.00 93.88 200 ALA A C 1
ATOM 1476 O O . ALA A 1 200 ? 17.183 -1.858 -35.672 1.00 93.88 200 ALA A O 1
ATOM 1477 N N . LYS A 1 201 ? 19.293 -2.343 -35.075 1.00 96.25 201 LYS A N 1
ATOM 1478 C CA . LYS A 1 201 ? 19.865 -0.989 -35.200 1.00 96.25 201 LYS A CA 1
ATOM 1479 C C . LYS A 1 201 ? 19.161 0.056 -34.326 1.00 96.25 201 LYS A C 1
ATOM 1481 O O . LYS A 1 201 ? 19.098 1.237 -34.670 1.00 96.25 201 LYS A O 1
ATOM 1486 N N . VAL A 1 202 ? 18.631 -0.372 -33.186 1.00 94.88 202 VAL A N 1
ATOM 1487 C CA . VAL A 1 202 ? 18.009 0.498 -32.193 1.00 94.88 202 VAL A CA 1
ATOM 1488 C C . VAL A 1 202 ? 19.072 1.002 -31.224 1.00 94.88 202 VAL A C 1
ATOM 1490 O O . VAL A 1 202 ? 19.808 0.222 -30.627 1.00 94.88 202 VAL A O 1
ATOM 1493 N N . VAL A 1 203 ? 19.122 2.321 -31.027 1.00 95.19 203 VAL A N 1
ATOM 1494 C CA . VAL A 1 203 ? 19.986 2.939 -30.012 1.00 95.19 203 VAL A CA 1
ATOM 1495 C C . VAL A 1 203 ? 19.567 2.460 -28.620 1.00 95.19 203 VAL A C 1
ATOM 1497 O O . VAL A 1 203 ? 18.396 2.585 -28.243 1.00 95.19 203 VAL A O 1
ATOM 1500 N N . LEU A 1 204 ? 20.527 1.910 -27.874 1.00 95.50 204 LEU A N 1
ATOM 1501 C CA . LEU A 1 204 ? 20.316 1.411 -26.519 1.00 95.50 204 LEU A CA 1
ATOM 1502 C C . LEU A 1 204 ? 20.132 2.575 -25.526 1.00 95.50 204 LEU A C 1
ATOM 1504 O O . LEU A 1 204 ? 20.750 3.630 -25.693 1.00 95.50 204 LEU A O 1
ATOM 1508 N N . PRO A 1 205 ? 19.297 2.407 -24.485 1.00 93.75 205 PRO A N 1
ATOM 1509 C CA . PRO A 1 205 ? 19.233 3.363 -23.387 1.00 93.75 205 PRO A CA 1
ATOM 1510 C C . PRO A 1 205 ? 20.585 3.441 -22.650 1.00 93.75 205 PRO A C 1
ATOM 1512 O O . PRO A 1 205 ? 21.390 2.516 -22.733 1.00 93.75 205 PRO A O 1
ATOM 1515 N N . PRO A 1 206 ? 20.868 4.519 -21.905 1.00 91.69 206 PRO A N 1
ATOM 1516 C CA . PRO A 1 206 ? 22.067 4.583 -21.081 1.00 91.69 206 PRO A CA 1
ATOM 1517 C C . PRO A 1 206 ? 21.963 3.631 -19.880 1.00 91.69 206 PRO A C 1
ATOM 1519 O O . PRO A 1 206 ? 20.899 3.483 -19.274 1.00 91.69 206 PRO A O 1
ATOM 1522 N N . ARG A 1 207 ? 23.092 3.033 -19.493 1.00 86.12 207 ARG A N 1
ATOM 1523 C CA . ARG A 1 207 ? 23.225 2.242 -18.263 1.00 86.12 207 ARG A CA 1
ATOM 1524 C C . ARG A 1 207 ? 23.557 3.182 -17.097 1.00 86.12 207 ARG A C 1
ATOM 1526 O O . ARG A 1 207 ? 24.723 3.358 -16.754 1.00 86.12 207 ARG A O 1
ATOM 1533 N N . THR A 1 208 ? 22.544 3.872 -16.570 1.00 67.44 208 THR A N 1
ATOM 1534 C CA . THR A 1 208 ? 22.675 4.812 -15.434 1.00 67.44 208 THR A CA 1
ATOM 1535 C C . THR A 1 208 ? 22.640 4.101 -14.092 1.00 67.44 208 THR A C 1
ATOM 1537 O O . THR A 1 208 ? 21.708 3.291 -13.902 1.00 67.44 208 THR A O 1
#

Solvent-accessible surface area (backbone atoms only — not comparable to full-atom values): 12075 Å² total; per-residue (Å²): 134,88,83,89,81,90,82,85,87,84,83,84,75,81,78,76,78,76,75,74,74,75,77,78,76,80,79,79,79,78,66,72,79,62,51,74,49,74,36,64,34,60,87,99,49,55,64,79,45,72,72,34,50,57,49,48,51,54,51,51,50,57,46,69,74,34,74,74,36,37,35,40,28,38,7,27,22,36,37,56,60,54,66,71,58,23,30,54,51,5,34,48,32,9,47,43,51,49,56,51,39,37,75,75,67,45,59,66,93,38,52,48,70,38,52,44,4,50,54,86,52,78,62,90,71,61,84,61,37,84,42,66,79,21,20,26,30,42,36,37,40,32,55,48,70,76,73,49,49,59,55,52,32,37,53,47,45,44,51,55,48,53,67,70,57,73,84,78,60,94,66,56,70,62,52,52,20,41,50,28,39,79,70,68,41,38,84,69,8,39,63,51,42,53,48,56,35,50,77,68,72,42,87,74,76,76,84,98

Mean predicted aligned error: 11.78 Å

pLDDT: mean 87.8, std 16.36, range [36.78, 98.88]

Nearest PDB structures (foldseek):
  4g4x-assembly1_A  TM=9.236E-01  e=2.621E-11  Acinetobacter baumannii TCDC-AB0715
  5n2c-assembly1_A  TM=9.270E-01  e=5.975E-10  Burkholderia cenocepacia J2315
  2hqs-assembly1_H  TM=9.071E-01  e=9.854E-10  Escherichia coli
  6jfw-assembly2_B  TM=8.601E-01  e=3.623E-10  Pseudomonas aeruginosa PAO1
  4zhw-assembly1_A  TM=8.432E-01  e=4.152E-09  Pseudomonas aeruginosa PAO1

Radius of gyration: 29.71 Å; Cα contacts (8 Å, |Δi|>4): 318; chains: 1; bounding box: 109×50×63 Å

Foldseek 3Di:
DDDDDDDDDDDDDPPPPPPPDPPDPDDPPDFDFWDKFKFFDDPPDLDGDPVNLVRLLVVLVVLVVAPQKAKEKEFEAAQQDDQVSQQVSRQSNQVSSLVSNVVVPDDSVRYHYHGDRHPPAPDDDDHNDHDRSRGMIMMIITHDPDQDLLLVQLVQLLVVVCVVVVDDPPDDLNVVLNVCSVVVVSVSNVVSSVVVCVVVVHDGDDSD

Sequence (208 aa):
MLKKLLGLAAAAYLLGACASEPPPPPPPPPPPPPQSFMVFFDWDSAKLSDASMNVLERARDAFRAKQGSRVTATGHTDTSGTEAYNMALSLRRANAVKDALVRLGVPATAITTVGRGEAGLLVQTGDGVREPQNRRVEIAIQATAAPTKDQAYCAALARRWRELVRDSAAQGPGPQAIAKCDAGDYAAGIPVLEKLLTDAKVVLPPRT